Protein AF-A0A1R4KHF8-F1 (afdb_monomer_lite)

Secondary structure (DSSP, 8-state):
----------------------------------SB---TT--HHHHHHHHHTTT--STT--EEEEEE------GGG--TTSPPPEEEEEETTEE-PBPPPS--STTTHHHHHHHHHTS-EEEESEEE-EEEEESSSS----EEPPPEEEPTT-EEEEEEEEETTEEEEEEEEEEE-TTS-TTSGGGEEEEEEEEEEEE-

Radius of gyration: 24.24 Å; chains: 1; bounding box: 70×44×82 Å

Foldseek 3Di:
DDDDDDDDDDDDDDDDDDPPPPPPPPPDPPPPPDLADDPPPHDPVVLLVCLQCVQPDDPPFFWEWEAELDDPPPLVPDDPPRPFQKAWQDKQPHGRHHHDDPPPDRSCQRVSRLSRRLRGRTDGAAWIWTFIDGPDPVRDTDDIDDIDGGHGPWYKYWDWDDDVPWIKIWMFTWAADPVDDSSDPVRTGTDDIPDIGTDD

Sequence (200 aa):
MQRKYLFSIAVSTALLSACTTMNSTATSNSAATSTKLDVSGLSDAQKIDAYSNQLIKDQNTKYATFTNLQVVRDYRMASAQAPNPYGIYAVDGVPVKKFSNSFFGNSGWYLHAAKMATAAVKIPAGEHVVELGQINIWNDSSITLPKINYQADTNYIAVFEGSKGNRSIAIYTYDQDDRFSRMDRDSIVLKDKIISQKID

Structure (mmCIF, N/CA/C/O backbone):
data_AF-A0A1R4KHF8-F1
#
_entry.id   AF-A0A1R4KHF8-F1
#
loop_
_atom_site.group_PDB
_atom_site.id
_atom_site.type_symbol
_atom_site.label_atom_id
_atom_site.label_alt_id
_atom_site.label_comp_id
_atom_site.label_asym_id
_atom_site.label_entity_id
_atom_site.label_seq_id
_atom_site.pdbx_PDB_ins_code
_atom_site.Cartn_x
_atom_site.Cartn_y
_atom_site.Cartn_z
_atom_site.occupancy
_atom_site.B_iso_or_equiv
_atom_site.auth_seq_id
_atom_site.auth_comp_id
_atom_site.auth_asym_id
_atom_site.auth_atom_id
_atom_site.pdbx_PDB_model_num
ATOM 1 N N . MET A 1 1 ? -50.864 -18.940 65.268 1.00 38.75 1 MET A N 1
ATOM 2 C CA . MET A 1 1 ? -49.615 -18.602 65.998 1.00 38.75 1 MET A CA 1
ATOM 3 C C . MET A 1 1 ? -48.485 -19.292 65.238 1.00 38.75 1 MET A C 1
ATOM 5 O O . MET A 1 1 ? -48.649 -20.471 65.003 1.00 38.75 1 MET A O 1
ATOM 9 N N . GLN A 1 2 ? -47.419 -18.688 64.710 1.00 39.97 2 GLN A N 1
ATOM 10 C CA . GLN A 1 2 ? -46.664 -17.477 65.044 1.00 39.97 2 GLN A CA 1
ATOM 11 C C . GLN A 1 2 ? -46.450 -16.565 63.812 1.00 39.97 2 GLN A C 1
ATOM 13 O 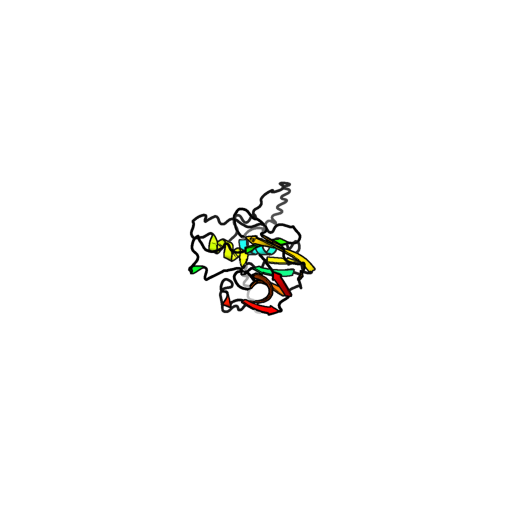O . GLN A 1 2 ? -46.405 -17.026 62.678 1.00 39.97 2 GLN A O 1
ATOM 18 N N . ARG A 1 3 ? -46.323 -15.258 64.076 1.00 40.19 3 ARG A N 1
ATOM 19 C CA . ARG A 1 3 ? -45.782 -14.211 63.184 1.00 40.19 3 ARG A CA 1
ATOM 20 C C . ARG A 1 3 ? -44.241 -14.202 63.238 1.00 40.19 3 ARG A C 1
ATOM 22 O O . ARG A 1 3 ? -43.698 -14.846 64.132 1.00 40.19 3 ARG A O 1
ATOM 29 N N . LYS A 1 4 ? -43.629 -13.343 62.395 1.00 40.84 4 LYS A N 1
ATOM 30 C CA . LYS A 1 4 ? -42.380 -12.529 62.544 1.00 40.84 4 LYS A CA 1
ATOM 31 C C . LYS A 1 4 ? -41.441 -12.742 61.336 1.00 40.84 4 LYS A C 1
ATOM 33 O O . LYS A 1 4 ? -41.240 -13.886 60.974 1.00 40.84 4 LYS A O 1
ATOM 38 N N . TYR A 1 5 ? -40.781 -11.783 60.681 1.00 42.44 5 TYR A N 1
ATOM 39 C CA . TYR A 1 5 ? -40.824 -10.319 60.515 1.00 42.44 5 TYR A CA 1
ATOM 40 C C . TYR A 1 5 ? -40.002 -10.009 59.236 1.00 42.44 5 TYR A C 1
ATOM 42 O O . TYR A 1 5 ? -39.133 -10.791 58.860 1.00 42.44 5 TYR A O 1
ATOM 50 N N . LEU A 1 6 ? -40.282 -8.871 58.593 1.00 39.94 6 LEU A N 1
ATOM 51 C CA . LEU A 1 6 ? -39.539 -8.273 57.474 1.00 39.94 6 LEU A CA 1
ATOM 52 C C . LEU A 1 6 ? -38.070 -7.965 57.808 1.00 39.94 6 LEU A C 1
ATOM 54 O O . LEU A 1 6 ? -37.789 -7.543 58.925 1.00 39.94 6 LEU A O 1
ATOM 58 N N . PHE A 1 7 ? -37.205 -7.977 56.788 1.00 41.50 7 PHE A N 1
ATOM 59 C CA . PHE A 1 7 ? -36.173 -6.947 56.634 1.00 41.50 7 PHE A CA 1
ATOM 60 C C . PHE A 1 7 ? -36.032 -6.539 55.166 1.00 41.50 7 PHE A C 1
ATOM 62 O O . PHE A 1 7 ? -35.646 -7.322 54.302 1.00 41.50 7 PHE A O 1
ATOM 69 N N . SER A 1 8 ? -36.380 -5.283 54.919 1.00 35.16 8 SER A N 1
ATOM 70 C CA . SER A 1 8 ? -36.093 -4.520 53.714 1.00 35.16 8 SER A CA 1
ATOM 71 C C . SER A 1 8 ? -34.623 -4.098 53.725 1.00 35.16 8 SER A C 1
ATOM 73 O O . SER A 1 8 ? -34.148 -3.607 54.748 1.00 35.16 8 SER A O 1
ATOM 75 N N . ILE A 1 9 ? -33.931 -4.186 52.589 1.00 45.47 9 ILE A N 1
ATOM 76 C CA . ILE A 1 9 ? -32.764 -3.340 52.316 1.00 45.47 9 ILE A CA 1
ATOM 77 C C . ILE A 1 9 ? -33.011 -2.657 50.975 1.00 45.47 9 ILE A C 1
ATOM 79 O O . ILE A 1 9 ? -32.875 -3.251 49.909 1.00 45.47 9 ILE A O 1
ATOM 83 N N . ALA A 1 10 ? -33.419 -1.395 51.068 1.00 36.56 10 ALA A N 1
ATOM 84 C CA . ALA A 1 10 ? -33.225 -0.413 50.022 1.00 36.56 10 ALA A CA 1
ATOM 85 C C . ALA A 1 10 ? -31.831 0.192 50.228 1.00 36.56 10 ALA A C 1
ATOM 87 O O . ALA A 1 10 ? -31.537 0.688 51.315 1.00 36.56 10 ALA A O 1
ATOM 88 N N . VAL A 1 11 ? -30.994 0.177 49.192 1.00 38.47 11 VAL A N 1
ATOM 89 C CA . VAL A 1 11 ? -29.870 1.110 49.077 1.00 38.47 11 VAL A CA 1
ATOM 90 C C . VAL A 1 11 ? -30.081 1.885 47.789 1.00 38.47 11 VAL A C 1
ATOM 92 O O . VAL A 1 11 ? -29.960 1.361 46.685 1.00 38.47 11 VAL A O 1
ATOM 95 N N . SER A 1 12 ? -30.481 3.135 47.981 1.00 35.66 12 SER A N 1
ATOM 96 C CA . SER A 1 12 ? -30.568 4.174 46.968 1.00 35.66 12 SER A CA 1
ATOM 97 C C . SER A 1 12 ? -29.211 4.860 46.780 1.00 35.66 12 SER A C 1
ATOM 99 O O . SER A 1 12 ? -28.412 4.923 47.711 1.00 35.66 12 SER A O 1
ATOM 101 N N . THR A 1 13 ? -29.078 5.512 45.619 1.00 38.34 13 THR A N 1
ATOM 102 C CA . THR A 1 13 ? -28.124 6.582 45.239 1.00 38.34 13 THR A CA 1
ATOM 103 C C . THR A 1 13 ? -26.674 6.149 44.947 1.00 38.34 13 THR A C 1
ATOM 105 O O . THR A 1 13 ? -26.117 5.336 45.663 1.00 38.34 13 THR A O 1
ATOM 108 N N . ALA A 1 14 ? -25.998 6.631 43.899 1.00 40.69 14 ALA A N 1
ATOM 109 C CA . ALA A 1 14 ? -26.132 7.930 43.247 1.00 40.69 14 ALA A CA 1
ATOM 110 C C . ALA A 1 14 ? -25.809 7.922 41.735 1.00 40.69 14 ALA A C 1
ATOM 112 O O . ALA A 1 14 ? -24.961 7.175 41.259 1.00 40.69 14 ALA A O 1
ATOM 113 N N . LEU A 1 15 ? -26.528 8.806 41.036 1.00 37.59 15 LEU A N 1
ATOM 114 C CA . LEU A 1 15 ? -26.148 9.673 39.911 1.00 37.59 15 LEU A CA 1
ATOM 115 C C . LEU A 1 15 ? -24.752 9.480 39.302 1.00 37.59 15 LEU A C 1
ATOM 117 O O . LEU A 1 15 ? -23.769 9.650 40.009 1.00 37.59 15 LEU A O 1
ATOM 121 N N . LEU A 1 16 ? -24.682 9.377 37.970 1.00 38.03 16 LEU A N 1
ATOM 122 C CA . LEU A 1 16 ? -23.855 10.279 37.155 1.00 38.03 16 LEU A CA 1
ATOM 123 C C . LEU A 1 16 ? -24.241 10.202 35.667 1.00 38.03 16 LEU A C 1
ATOM 125 O O . LEU A 1 16 ? -23.999 9.221 34.978 1.00 38.03 16 LEU A O 1
ATOM 129 N N . SER A 1 17 ? -24.837 11.313 35.241 1.00 42.44 17 SER A N 1
ATOM 130 C CA . SER A 1 17 ? -24.669 12.001 33.963 1.00 42.44 17 SER A CA 1
ATOM 131 C C . SER A 1 17 ? -25.054 11.316 32.652 1.00 42.44 17 SER A C 1
ATOM 133 O O . SER A 1 17 ? -24.426 10.389 32.152 1.00 42.44 17 SER A O 1
ATOM 135 N N . ALA A 1 18 ? -26.063 11.941 32.046 1.00 35.91 18 ALA A N 1
ATOM 136 C CA . ALA A 1 18 ? -26.408 11.918 30.640 1.00 35.91 18 ALA A CA 1
ATOM 137 C C . ALA A 1 18 ? -25.184 11.800 29.715 1.00 35.91 18 ALA A C 1
ATOM 139 O O . ALA A 1 18 ? -24.306 12.662 29.716 1.00 35.91 18 ALA A O 1
ATOM 140 N N . CYS A 1 19 ? -25.182 10.781 28.855 1.00 34.47 19 CYS A N 1
ATOM 141 C CA . CYS A 1 19 ? -24.454 10.861 27.597 1.00 34.47 19 CYS A CA 1
ATOM 142 C C . CYS A 1 19 ? -25.239 11.815 26.699 1.00 34.47 19 CYS A C 1
ATOM 144 O O . CYS A 1 19 ? -26.242 11.448 26.088 1.00 34.47 19 CYS A O 1
ATOM 146 N N . THR A 1 20 ? -24.814 13.073 26.685 1.00 42.06 20 THR A N 1
ATOM 147 C CA . THR A 1 20 ? -25.179 14.022 25.647 1.00 42.06 20 THR A CA 1
ATOM 148 C C . THR A 1 20 ? -24.807 13.416 24.297 1.00 42.06 20 THR A C 1
ATOM 150 O O . THR A 1 20 ? -23.637 13.225 23.977 1.00 42.06 20 THR A O 1
ATOM 153 N N . THR A 1 21 ? -25.817 13.114 23.486 1.00 37.78 21 THR A N 1
ATOM 154 C CA . THR A 1 21 ? -25.669 12.995 22.037 1.00 37.78 21 THR A CA 1
ATOM 155 C C . THR A 1 21 ? -25.068 14.301 21.530 1.00 37.78 21 THR A C 1
ATOM 157 O O . THR A 1 21 ? -25.755 15.321 21.450 1.00 37.78 21 THR A O 1
ATOM 160 N N . MET A 1 22 ? -23.770 14.286 21.228 1.00 36.22 22 MET A N 1
ATOM 161 C CA . MET A 1 22 ? -23.136 15.325 20.429 1.00 36.22 22 MET A CA 1
ATOM 162 C C . MET A 1 22 ? -23.719 15.246 19.015 1.00 36.22 22 MET A C 1
ATOM 164 O O . MET A 1 22 ? -23.190 14.565 18.144 1.00 36.22 22 MET A O 1
ATOM 168 N N . ASN A 1 23 ? -24.814 15.970 18.786 1.00 38.81 23 ASN A N 1
ATOM 169 C CA . ASN A 1 23 ? -25.106 16.500 17.463 1.00 38.81 23 ASN A CA 1
ATOM 170 C C . ASN A 1 23 ? -24.073 17.596 17.187 1.00 38.81 23 ASN A C 1
ATOM 172 O O . ASN A 1 23 ? -24.316 18.775 17.443 1.00 38.81 23 ASN A O 1
ATOM 176 N N . SER A 1 24 ? -22.902 17.220 16.678 1.00 35.84 24 SER A N 1
ATOM 177 C CA . SER A 1 24 ? -22.063 18.168 15.957 1.00 35.84 24 SER A CA 1
ATOM 178 C C . SER A 1 24 ? -22.635 18.325 14.555 1.00 35.84 24 SER A C 1
ATOM 180 O O . SER A 1 24 ? -22.176 17.712 13.593 1.00 35.84 24 SER A O 1
ATOM 182 N N . THR A 1 25 ? -23.642 19.190 14.435 1.00 36.97 25 THR A N 1
ATOM 183 C CA . THR A 1 25 ? -23.979 19.826 13.161 1.00 36.97 25 THR A CA 1
ATOM 184 C C . THR A 1 25 ? -22.834 20.776 12.813 1.00 36.97 25 THR A C 1
ATOM 186 O O . THR A 1 25 ? -22.907 21.982 13.031 1.00 36.97 25 THR A O 1
ATOM 189 N N . ALA A 1 26 ? -21.727 20.226 12.323 1.00 34.88 26 ALA A N 1
ATOM 190 C CA . ALA A 1 26 ? -20.676 21.007 11.699 1.00 34.88 26 ALA A CA 1
ATOM 191 C C . ALA A 1 26 ? -21.059 21.212 10.231 1.00 34.88 26 ALA A C 1
ATOM 193 O O . ALA A 1 26 ? -20.543 20.557 9.331 1.00 34.88 26 ALA A O 1
ATOM 194 N N . THR A 1 27 ? -21.977 22.147 9.988 1.00 43.81 27 THR A N 1
ATOM 195 C CA . THR A 1 27 ? -22.024 22.824 8.693 1.00 43.81 27 THR A CA 1
ATOM 196 C C . THR A 1 27 ? -20.832 23.773 8.651 1.00 43.81 27 THR A C 1
ATOM 198 O O . THR A 1 27 ? -20.951 24.961 8.933 1.00 43.81 27 THR A O 1
ATOM 201 N N . SER A 1 28 ? -19.655 23.242 8.332 1.00 35.09 28 SER A N 1
ATOM 202 C CA . SER A 1 28 ? -18.537 24.040 7.848 1.00 35.09 28 SER A CA 1
ATOM 203 C C . SER A 1 28 ? -18.333 23.707 6.377 1.00 35.09 28 SER A C 1
ATOM 205 O O . SER A 1 28 ? -17.582 22.816 5.993 1.00 35.09 28 SER A O 1
ATOM 207 N N . ASN A 1 29 ? -18.997 24.487 5.523 1.00 39.78 29 ASN A N 1
ATOM 208 C CA . ASN A 1 29 ? -18.501 24.740 4.176 1.00 39.78 29 ASN A CA 1
ATOM 209 C C . ASN A 1 29 ? -17.188 25.520 4.308 1.00 39.78 29 ASN A C 1
ATOM 211 O O . ASN A 1 29 ? -17.140 26.734 4.147 1.00 39.78 29 ASN A O 1
ATOM 215 N N . SER A 1 30 ? -16.122 24.812 4.654 1.00 37.56 30 SER A N 1
ATOM 216 C CA . SER A 1 30 ? -14.763 25.249 4.413 1.00 37.56 30 SER A CA 1
ATOM 217 C C . SER A 1 30 ? -14.180 24.179 3.515 1.00 37.56 30 SER A C 1
ATOM 219 O O . SER A 1 30 ? -13.872 23.076 3.965 1.00 37.56 30 SER A O 1
ATOM 221 N N . ALA A 1 31 ? -14.138 24.462 2.214 1.00 41.97 31 ALA A N 1
ATOM 222 C CA . ALA A 1 31 ? -13.413 23.644 1.260 1.00 41.97 31 ALA A CA 1
ATOM 223 C C . ALA A 1 31 ? -11.938 23.679 1.676 1.00 41.97 31 ALA A C 1
ATOM 225 O O . ALA A 1 31 ? -11.184 24.563 1.277 1.00 41.97 31 ALA A O 1
ATOM 226 N N . ALA A 1 32 ? -11.553 22.764 2.564 1.00 41.69 32 ALA A N 1
ATOM 227 C CA . ALA A 1 32 ? -10.199 22.663 3.056 1.00 41.69 32 ALA A CA 1
ATOM 228 C C . ALA A 1 32 ? -9.320 22.182 1.899 1.00 41.69 32 ALA A C 1
ATOM 230 O O . ALA A 1 32 ? -9.140 20.984 1.672 1.00 41.69 32 ALA A O 1
ATOM 231 N N . THR A 1 33 ? -8.712 23.147 1.216 1.00 52.75 33 THR A N 1
ATOM 232 C CA . THR A 1 33 ? -7.545 23.043 0.326 1.00 52.75 33 THR A CA 1
ATOM 233 C C . THR A 1 33 ? -6.291 22.532 1.051 1.00 52.75 33 THR A C 1
ATOM 235 O O . THR A 1 33 ? -5.169 22.717 0.590 1.00 52.75 33 THR A O 1
ATOM 238 N N . SER A 1 34 ? -6.451 21.859 2.195 1.00 63.81 34 SER A N 1
ATOM 239 C CA . SER A 1 34 ? -5.360 21.171 2.863 1.00 63.81 34 SER A CA 1
ATOM 240 C C . SER A 1 34 ? -4.969 19.944 2.045 1.00 63.81 34 SER A C 1
ATOM 242 O O . SER A 1 34 ? -5.750 18.995 1.886 1.00 63.81 34 SER A O 1
ATOM 244 N N . THR A 1 35 ? -3.723 19.958 1.577 1.00 71.81 35 THR A N 1
ATOM 245 C CA . THR A 1 35 ? -3.015 18.811 0.990 1.00 71.81 35 THR A CA 1
ATOM 246 C C . THR A 1 35 ? -2.676 17.741 2.033 1.00 71.81 35 THR A C 1
ATOM 248 O O . THR A 1 35 ? -2.244 16.644 1.679 1.00 71.81 35 THR A O 1
ATOM 251 N N . LYS A 1 36 ? -2.890 18.038 3.323 1.00 82.00 36 LYS A N 1
ATOM 252 C CA . LYS A 1 36 ? -2.625 17.148 4.455 1.00 82.00 36 LYS A CA 1
ATOM 253 C C . LYS A 1 36 ? -3.912 16.597 5.058 1.00 82.00 36 LYS A C 1
ATOM 255 O O . LYS A 1 36 ? -4.943 17.275 5.074 1.00 82.00 36 LYS A O 1
ATOM 260 N N . LEU A 1 37 ? -3.818 15.381 5.584 1.00 86.62 37 LEU A N 1
ATOM 261 C CA . LEU A 1 37 ? -4.869 14.741 6.365 1.00 86.62 37 LEU A CA 1
ATOM 262 C C . LEU A 1 37 ? -4.947 15.399 7.750 1.00 86.62 37 LEU A C 1
ATOM 264 O O . LEU A 1 37 ? -3.924 15.514 8.433 1.00 86.62 37 LEU A O 1
ATOM 268 N N . ASP A 1 38 ? -6.143 15.831 8.150 1.00 87.38 38 ASP A N 1
ATOM 269 C CA . ASP A 1 38 ? -6.379 16.357 9.494 1.00 87.38 38 ASP A CA 1
ATOM 270 C C . ASP A 1 38 ? -6.535 15.199 10.480 1.00 87.38 38 ASP A C 1
ATOM 272 O O . ASP A 1 38 ? -7.471 14.408 10.405 1.00 87.38 38 ASP A O 1
ATOM 276 N N . VAL A 1 39 ? -5.561 15.088 11.375 1.00 85.94 39 VAL A N 1
ATOM 277 C CA . VAL A 1 39 ? -5.484 14.058 12.416 1.00 85.94 39 VAL A CA 1
ATOM 278 C C . VAL A 1 39 ? -5.054 14.661 13.753 1.00 85.94 39 VAL A C 1
ATOM 280 O O . VAL A 1 39 ? -4.395 14.016 14.576 1.00 85.94 39 VAL A O 1
ATOM 283 N N . SER A 1 40 ? -5.351 15.947 13.945 1.00 85.69 40 SER A N 1
ATOM 284 C CA . SER A 1 40 ? -5.033 16.651 15.183 1.00 85.69 40 SER A CA 1
ATOM 285 C C . SER A 1 40 ? -5.718 15.975 16.383 1.00 85.69 40 SER A C 1
ATOM 287 O O . SER A 1 40 ? -6.858 15.531 16.308 1.00 85.69 40 SER A O 1
ATOM 289 N N . GLY A 1 41 ? -4.985 15.814 17.489 1.00 84.81 41 GLY A N 1
ATOM 290 C CA . GLY A 1 41 ? -5.496 15.156 18.700 1.00 84.81 41 GLY A CA 1
ATOM 291 C C . GLY A 1 41 ? -5.597 13.623 18.650 1.00 84.81 41 GLY A C 1
ATOM 292 O O . GLY A 1 41 ? -5.911 13.021 19.674 1.00 84.81 41 GLY A O 1
ATOM 293 N N . LEU A 1 42 ? -5.296 12.975 17.517 1.00 89.00 42 LEU A N 1
ATOM 294 C CA . LEU A 1 42 ? -5.285 11.512 17.414 1.00 89.00 42 LEU A CA 1
ATOM 295 C C . LEU A 1 42 ? -3.972 10.902 17.933 1.00 89.00 42 LEU A C 1
ATOM 297 O O . LEU A 1 42 ? -2.888 11.473 17.773 1.00 89.00 42 LEU A O 1
ATOM 301 N N . SER A 1 43 ? -4.059 9.701 18.510 1.00 88.69 43 SER A N 1
ATOM 302 C CA . SER A 1 43 ? -2.889 8.852 18.780 1.00 88.69 43 SER A CA 1
ATOM 303 C C . SER A 1 43 ? -2.260 8.340 17.480 1.00 88.69 43 SER A C 1
ATOM 305 O O . SER A 1 43 ? -2.893 8.344 16.427 1.00 88.69 43 SER A O 1
ATOM 307 N N . ASP A 1 44 ? -1.019 7.855 17.527 1.00 82.88 44 ASP A N 1
ATOM 308 C CA . ASP A 1 44 ? -0.328 7.387 16.318 1.00 82.88 44 ASP A CA 1
ATOM 309 C C . ASP A 1 44 ? -1.035 6.220 15.615 1.00 82.88 44 ASP A C 1
ATOM 311 O O . ASP A 1 44 ? -1.077 6.194 14.386 1.00 82.88 44 ASP A O 1
ATOM 315 N N . ALA A 1 45 ? -1.639 5.297 16.370 1.00 86.19 45 ALA A N 1
ATOM 316 C CA . ALA A 1 45 ? -2.448 4.221 15.798 1.00 86.19 45 ALA A CA 1
ATOM 317 C C . ALA A 1 45 ? -3.681 4.784 15.072 1.00 86.19 45 ALA A C 1
ATOM 319 O O . ALA A 1 45 ? -3.907 4.480 13.905 1.00 86.19 45 ALA A O 1
ATOM 320 N N . GLN A 1 46 ? -4.401 5.711 15.712 1.00 91.62 46 GLN A N 1
ATOM 321 C CA . GLN A 1 46 ? -5.572 6.363 15.117 1.00 91.62 46 GLN A CA 1
ATOM 322 C C . GLN A 1 46 ? -5.224 7.194 13.873 1.00 91.62 46 GLN A C 1
ATOM 324 O O . GLN A 1 46 ? -6.028 7.268 12.949 1.00 91.62 46 GLN A O 1
ATOM 329 N N . LYS A 1 47 ? -4.031 7.801 13.808 1.00 90.56 47 LYS A N 1
ATOM 330 C CA . LYS A 1 47 ? -3.555 8.494 12.596 1.00 90.56 47 LYS A CA 1
ATOM 331 C C . LYS A 1 47 ? -3.358 7.524 11.434 1.00 90.56 47 LYS A C 1
ATOM 333 O O . LYS A 1 47 ? -3.742 7.84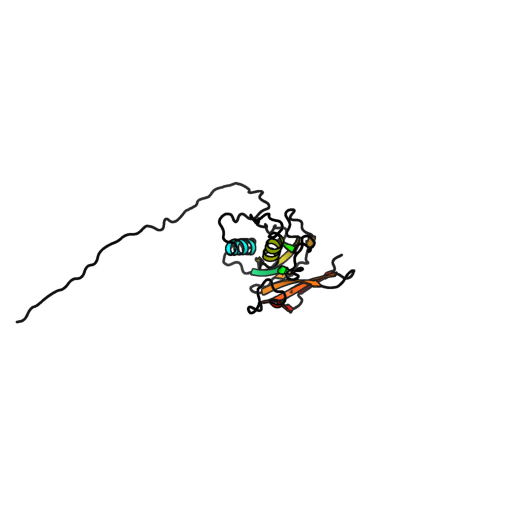2 10.311 1.00 90.56 47 LYS A O 1
ATOM 338 N N . ILE A 1 48 ? -2.757 6.361 11.695 1.00 89.25 48 ILE A N 1
ATOM 339 C CA . ILE A 1 48 ? -2.549 5.317 10.681 1.00 89.25 48 ILE A CA 1
ATOM 340 C C . ILE A 1 48 ? -3.884 4.725 10.234 1.00 89.25 48 ILE A C 1
ATOM 342 O O . ILE A 1 48 ? -4.078 4.528 9.034 1.00 89.25 48 ILE A O 1
ATOM 346 N N . ASP A 1 49 ? -4.825 4.519 11.153 1.00 92.19 49 ASP A N 1
ATOM 347 C CA . ASP A 1 49 ? -6.178 4.086 10.809 1.00 92.19 49 ASP A CA 1
ATOM 348 C C . ASP A 1 49 ? -6.885 5.137 9.950 1.00 92.19 49 ASP A C 1
ATOM 350 O O . ASP A 1 49 ? -7.406 4.810 8.883 1.00 92.19 49 ASP A O 1
ATOM 354 N N . ALA A 1 50 ? -6.854 6.412 10.343 1.00 92.31 50 ALA A N 1
ATOM 355 C CA . ALA A 1 50 ? -7.427 7.497 9.550 1.00 92.31 50 ALA A CA 1
ATOM 356 C C . ALA A 1 50 ? -6.803 7.555 8.147 1.00 92.31 50 ALA A C 1
ATOM 358 O O . ALA A 1 50 ? -7.527 7.650 7.159 1.00 92.31 50 ALA A O 1
ATOM 359 N N . TYR A 1 51 ? -5.475 7.420 8.048 1.00 92.12 51 TYR A N 1
ATOM 360 C CA . TYR A 1 51 ? -4.757 7.362 6.775 1.00 92.12 51 TYR A CA 1
ATOM 361 C C . TYR A 1 51 ? -5.190 6.174 5.910 1.00 92.12 51 TYR A C 1
ATOM 363 O O . TYR A 1 51 ? -5.419 6.343 4.712 1.00 92.12 51 TYR A O 1
ATOM 371 N N . SER A 1 52 ? -5.337 4.997 6.518 1.00 94.19 52 SER A N 1
ATOM 372 C CA . SER A 1 52 ? -5.665 3.750 5.825 1.00 94.19 52 SER A CA 1
ATOM 373 C C . SER A 1 52 ? -7.110 3.706 5.326 1.00 94.19 52 SER A C 1
ATOM 375 O O . SER A 1 52 ? -7.393 3.014 4.355 1.00 94.19 52 SER A O 1
ATOM 377 N N . ASN A 1 53 ? -8.033 4.439 5.955 1.00 95.44 53 ASN A N 1
ATOM 378 C CA . ASN A 1 53 ? -9.463 4.407 5.627 1.00 95.44 53 ASN A CA 1
ATOM 379 C C . ASN A 1 53 ? -9.928 5.551 4.698 1.00 95.44 53 ASN A C 1
ATOM 381 O O . ASN A 1 53 ? -11.115 5.626 4.403 1.00 95.44 53 ASN A O 1
ATOM 385 N N . GLN A 1 54 ? -9.041 6.430 4.211 1.00 93.19 54 GLN A N 1
ATOM 386 C CA . GLN A 1 54 ? -9.421 7.658 3.477 1.00 93.19 54 GLN A CA 1
ATOM 387 C C . GLN A 1 54 ? -10.316 7.449 2.247 1.00 93.19 54 GLN A C 1
ATOM 389 O O . GLN A 1 54 ? -11.061 8.350 1.868 1.00 93.19 54 GLN A O 1
ATOM 394 N N . LEU A 1 55 ? -10.219 6.287 1.602 1.00 93.94 55 LEU A N 1
ATOM 395 C CA . LEU A 1 55 ? -10.956 5.972 0.377 1.00 93.94 55 LEU A CA 1
ATOM 396 C C . LEU A 1 55 ? -12.282 5.246 0.651 1.00 93.94 55 LEU A C 1
ATOM 398 O O . LEU A 1 55 ? -13.058 5.004 -0.273 1.00 93.94 55 LEU A O 1
ATOM 402 N N . ILE A 1 56 ? -12.551 4.903 1.912 1.00 94.75 56 ILE A N 1
ATOM 403 C CA . ILE A 1 56 ? -13.749 4.184 2.336 1.00 94.75 56 ILE A CA 1
ATOM 404 C C . ILE A 1 56 ? -14.780 5.193 2.830 1.00 94.75 56 ILE A C 1
ATOM 406 O O . ILE A 1 56 ? -14.566 5.883 3.823 1.00 94.75 56 ILE A O 1
ATOM 410 N N . LYS A 1 57 ? -15.902 5.284 2.114 1.00 87.25 57 LYS A N 1
ATOM 411 C CA . LYS A 1 57 ? -16.974 6.246 2.408 1.00 87.25 57 LYS A CA 1
ATOM 412 C C . LYS A 1 57 ? -18.028 5.680 3.357 1.00 87.25 57 LYS A C 1
ATOM 414 O O . LYS A 1 57 ? -18.533 6.419 4.194 1.00 87.25 57 LYS A O 1
ATOM 419 N N . ASP A 1 58 ? -18.294 4.376 3.267 1.00 90.00 58 ASP A N 1
ATOM 420 C CA . ASP A 1 58 ? -19.322 3.691 4.047 1.00 90.00 58 ASP A CA 1
ATOM 421 C C . ASP A 1 58 ? -18.743 2.469 4.767 1.00 90.00 58 ASP A C 1
ATOM 423 O O . ASP A 1 58 ? -17.861 1.779 4.257 1.00 90.00 58 ASP A O 1
ATOM 427 N N . GLN A 1 59 ? -19.290 2.136 5.939 1.00 84.38 59 GLN A N 1
ATOM 428 C CA . GLN A 1 59 ? -18.840 0.976 6.727 1.00 84.38 59 GLN A CA 1
ATOM 429 C C . GLN A 1 59 ? -19.051 -0.370 6.015 1.00 84.38 59 GLN A C 1
ATOM 431 O O . GLN A 1 59 ? -18.368 -1.340 6.323 1.00 84.38 59 GLN A O 1
ATOM 436 N N . ASN A 1 60 ? -19.978 -0.421 5.056 1.00 90.44 60 ASN A N 1
ATOM 437 C CA . ASN A 1 60 ? -20.315 -1.631 4.305 1.00 90.44 60 ASN A CA 1
ATOM 438 C C . ASN A 1 60 ? -19.548 -1.752 2.978 1.00 90.44 60 ASN A C 1
ATOM 440 O O . ASN A 1 60 ? -19.760 -2.715 2.238 1.00 90.44 60 ASN A O 1
ATOM 444 N N . THR A 1 61 ? -18.692 -0.783 2.633 1.00 93.75 61 THR A N 1
ATOM 445 C CA . THR A 1 61 ? -17.880 -0.862 1.417 1.00 93.75 61 THR A CA 1
ATOM 446 C C . THR A 1 61 ? -16.898 -2.021 1.552 1.00 93.75 61 THR A C 1
ATOM 448 O O . THR A 1 61 ? -16.005 -1.989 2.394 1.00 93.75 61 THR A O 1
ATOM 451 N N . LYS A 1 62 ? -17.044 -3.042 0.704 1.00 96.88 62 LYS A N 1
ATOM 452 C CA . LYS A 1 62 ? -16.040 -4.103 0.582 1.00 96.88 62 LYS A CA 1
ATOM 453 C C . LYS A 1 62 ? -14.748 -3.518 0.025 1.00 96.88 62 LYS A C 1
ATOM 455 O O . LYS A 1 62 ? -14.793 -2.709 -0.903 1.00 96.88 62 LYS A O 1
ATOM 460 N N . TYR A 1 63 ? -13.614 -3.938 0.566 1.00 97.75 63 TYR A N 1
ATOM 461 C CA . TYR A 1 63 ? -12.316 -3.382 0.206 1.00 97.75 63 TYR A CA 1
ATOM 462 C C . TYR A 1 63 ? -11.240 -4.462 0.125 1.00 97.75 63 TYR A C 1
ATOM 464 O O . TYR A 1 63 ? -11.318 -5.491 0.792 1.00 97.75 63 TYR A O 1
ATOM 472 N N . ALA A 1 64 ? -10.224 -4.187 -0.680 1.00 97.69 64 ALA A N 1
ATOM 473 C CA . ALA A 1 64 ? -8.905 -4.787 -0.581 1.00 97.69 64 ALA A CA 1
ATOM 474 C C . ALA A 1 64 ? -8.007 -3.912 0.301 1.00 97.69 64 ALA A C 1
ATOM 476 O O . ALA A 1 64 ? -8.311 -2.738 0.540 1.00 97.69 64 ALA A O 1
ATOM 477 N N . THR A 1 65 ? -6.866 -4.439 0.737 1.00 96.69 65 THR A N 1
ATOM 478 C CA . THR A 1 65 ? -5.793 -3.596 1.280 1.00 96.69 65 THR A CA 1
ATOM 479 C C . THR A 1 65 ? -4.634 -3.515 0.303 1.00 96.69 65 THR A C 1
ATOM 481 O O . THR A 1 65 ? -4.336 -4.472 -0.408 1.00 96.69 65 THR A O 1
ATOM 484 N N . PHE A 1 66 ? -3.979 -2.362 0.256 1.00 95.00 66 PHE A N 1
ATOM 485 C CA . PHE A 1 66 ? -2.782 -2.149 -0.535 1.00 95.00 66 PHE A CA 1
ATOM 486 C C . PHE A 1 66 ? -1.696 -1.522 0.324 1.00 95.00 66 PHE A C 1
ATOM 488 O O . PHE A 1 66 ? -1.910 -0.532 1.026 1.00 95.00 66 PHE A O 1
ATOM 495 N N . THR A 1 67 ? -0.508 -2.099 0.238 1.00 90.38 67 THR A N 1
ATOM 496 C CA . THR A 1 67 ? 0.679 -1.643 0.952 1.00 90.38 67 THR A CA 1
ATOM 497 C C . THR A 1 67 ? 1.844 -1.505 -0.016 1.00 90.38 67 THR A C 1
ATOM 499 O O . THR A 1 67 ? 1.904 -2.168 -1.051 1.00 90.38 67 THR A O 1
ATOM 502 N N . ASN A 1 68 ? 2.796 -0.636 0.305 1.00 84.25 68 ASN A N 1
ATOM 503 C CA . ASN A 1 68 ? 4.012 -0.505 -0.474 1.00 84.25 68 ASN A CA 1
ATOM 504 C C . ASN A 1 68 ? 5.232 -0.702 0.425 1.00 84.25 68 ASN A C 1
ATOM 506 O O . ASN A 1 68 ? 5.591 0.167 1.217 1.00 84.25 68 ASN A O 1
ATOM 510 N N . LEU A 1 69 ? 5.902 -1.845 0.282 1.00 68.88 69 LEU A N 1
ATOM 511 C CA . LEU A 1 69 ? 7.155 -2.110 0.985 1.00 68.88 69 LEU A CA 1
ATOM 512 C C . LEU A 1 69 ? 8.339 -1.810 0.062 1.00 68.88 69 LEU A C 1
ATOM 514 O O . LEU A 1 69 ? 9.197 -2.651 -0.208 1.00 68.88 69 LEU A O 1
ATOM 518 N N . GLN A 1 70 ? 8.396 -0.581 -0.442 1.00 60.16 70 GLN A N 1
ATOM 519 C CA . GLN A 1 70 ? 9.579 -0.105 -1.136 1.00 60.16 70 GLN A CA 1
ATOM 520 C C . GLN A 1 70 ? 10.631 0.320 -0.113 1.00 60.16 70 GLN A C 1
ATOM 522 O O . GLN A 1 70 ? 10.554 1.381 0.497 1.00 60.16 70 GLN A O 1
ATOM 527 N N . VAL A 1 71 ? 11.656 -0.522 0.025 1.00 48.47 71 VAL A N 1
ATOM 528 C CA . VAL A 1 71 ? 12.943 -0.162 0.633 1.00 48.47 71 VAL A CA 1
ATOM 529 C C . VAL A 1 71 ? 12.857 0.272 2.100 1.00 48.47 71 VAL A C 1
ATOM 531 O O . VAL A 1 71 ? 13.560 1.192 2.507 1.00 48.47 71 VAL A O 1
ATOM 534 N N . VAL A 1 72 ? 12.112 -0.450 2.942 1.00 48.62 72 VAL A N 1
ATOM 535 C CA . VAL A 1 72 ? 12.467 -0.489 4.372 1.00 48.62 72 VAL A CA 1
ATOM 536 C C . VAL A 1 72 ? 13.664 -1.435 4.503 1.00 48.62 72 VAL A C 1
ATOM 538 O O . VAL A 1 72 ? 13.551 -2.578 4.939 1.00 48.62 72 VAL A O 1
ATOM 541 N N . ARG A 1 73 ? 14.845 -0.993 4.042 1.00 43.00 73 ARG A N 1
ATOM 542 C CA . ARG A 1 73 ? 16.083 -1.531 4.623 1.00 43.00 73 ARG A CA 1
ATOM 543 C C . ARG A 1 73 ? 16.001 -1.182 6.094 1.00 43.00 73 ARG A C 1
ATOM 545 O O . ARG A 1 73 ? 15.651 -0.043 6.380 1.00 43.00 73 ARG A O 1
ATOM 552 N N . ASP A 1 74 ? 16.272 -2.166 6.949 1.00 45.09 74 ASP A N 1
ATOM 553 C CA . ASP A 1 74 ? 16.299 -2.069 8.408 1.00 45.09 74 ASP A CA 1
ATOM 554 C C . ASP A 1 74 ? 16.207 -0.613 8.886 1.00 45.09 74 ASP A C 1
ATOM 556 O O . ASP A 1 74 ? 17.185 0.132 8.800 1.00 45.09 74 ASP A O 1
ATOM 560 N N . TYR A 1 75 ? 15.012 -0.166 9.287 1.00 45.88 75 TYR A N 1
ATOM 561 C CA . TYR A 1 75 ? 14.746 1.242 9.617 1.00 45.88 75 TYR A CA 1
ATOM 562 C C . TYR A 1 75 ? 15.673 1.758 10.734 1.00 45.88 75 TYR A C 1
ATOM 564 O O . TYR A 1 75 ? 15.805 2.966 10.924 1.00 45.88 75 TYR A O 1
ATOM 572 N N . ARG A 1 76 ? 16.347 0.841 11.446 1.00 41.84 76 ARG A N 1
ATOM 573 C CA . ARG A 1 76 ? 17.395 1.095 12.441 1.00 41.84 76 ARG A CA 1
ATOM 574 C C . ARG A 1 76 ? 18.718 1.591 11.826 1.00 41.84 76 ARG A C 1
ATOM 576 O O . ARG A 1 76 ? 19.536 2.143 12.551 1.00 41.84 76 ARG A O 1
ATOM 583 N N . MET A 1 77 ? 18.933 1.428 10.515 1.00 38.12 77 MET A N 1
ATOM 584 C CA . MET A 1 77 ? 20.125 1.865 9.762 1.00 38.12 77 MET A CA 1
ATOM 585 C C . MET A 1 77 ? 19.886 3.108 8.881 1.00 38.12 77 MET A C 1
ATOM 587 O O . MET A 1 77 ? 20.757 3.479 8.092 1.00 38.12 77 MET A O 1
ATOM 591 N N . ALA A 1 78 ? 18.713 3.742 8.962 1.00 45.12 78 ALA A N 1
ATOM 592 C CA . ALA A 1 78 ? 18.360 4.854 8.084 1.00 45.12 78 ALA A CA 1
ATOM 593 C C . ALA A 1 78 ? 19.198 6.114 8.384 1.00 45.12 78 ALA A C 1
ATOM 595 O O . ALA A 1 78 ? 19.063 6.737 9.436 1.00 45.12 78 ALA A O 1
ATOM 596 N N . SER A 1 79 ? 20.056 6.507 7.439 1.00 48.50 79 SER A N 1
ATOM 597 C CA . SER A 1 79 ? 20.712 7.820 7.410 1.00 48.50 79 SER A CA 1
ATOM 598 C C . SER A 1 79 ? 19.882 8.822 6.595 1.00 48.50 79 SER A C 1
ATOM 600 O O . SER A 1 79 ? 18.947 8.444 5.889 1.00 48.50 79 SER A O 1
ATOM 602 N N . ALA A 1 80 ? 20.266 10.103 6.599 1.00 50.06 80 ALA A N 1
ATOM 603 C CA . ALA A 1 80 ? 19.694 11.121 5.706 1.00 50.06 80 ALA A CA 1
ATOM 604 C C . ALA A 1 80 ? 19.839 10.793 4.198 1.00 50.06 80 ALA A C 1
ATOM 606 O O . ALA A 1 80 ? 19.258 11.486 3.370 1.00 50.06 80 ALA A O 1
ATOM 607 N N . GLN A 1 81 ? 20.613 9.759 3.836 1.00 49.38 81 GLN A N 1
ATOM 608 C CA . GLN A 1 81 ? 20.780 9.285 2.458 1.00 49.38 81 GLN A CA 1
ATOM 609 C C . GLN A 1 81 ? 19.910 8.061 2.119 1.00 49.38 81 GLN A C 1
ATOM 611 O O . GLN A 1 81 ? 19.997 7.551 1.000 1.00 49.38 81 GLN A O 1
ATOM 616 N N . ALA A 1 82 ? 19.096 7.555 3.054 1.00 56.00 82 ALA A N 1
ATOM 617 C CA . ALA A 1 82 ? 18.170 6.466 2.762 1.00 56.00 82 ALA A CA 1
ATOM 618 C C . ALA A 1 82 ? 17.113 6.936 1.741 1.00 56.00 82 ALA A C 1
ATOM 620 O O . ALA A 1 82 ? 16.561 8.027 1.900 1.00 56.00 82 ALA A O 1
ATOM 621 N N . PRO A 1 83 ? 16.820 6.150 0.687 1.00 61.19 83 PRO A N 1
ATOM 622 C CA . PRO A 1 83 ? 15.812 6.532 -0.295 1.00 61.19 83 PRO A CA 1
ATOM 623 C C . PRO A 1 83 ? 14.445 6.680 0.384 1.00 61.19 83 PRO A C 1
ATOM 625 O O . PRO A 1 83 ? 14.068 5.846 1.207 1.00 61.19 83 PRO A O 1
ATOM 628 N N . ASN A 1 84 ? 13.709 7.739 0.035 1.00 70.12 84 ASN A N 1
ATOM 629 C CA . ASN A 1 84 ? 12.386 8.004 0.599 1.00 70.12 84 ASN A CA 1
ATOM 630 C C . ASN A 1 84 ? 11.445 6.812 0.354 1.00 70.12 84 ASN A C 1
ATOM 632 O O . ASN A 1 84 ? 11.323 6.380 -0.797 1.00 70.12 84 ASN A O 1
ATOM 636 N N . PRO A 1 85 ? 10.739 6.318 1.389 1.00 78.31 85 PRO A N 1
ATOM 637 C CA . PRO A 1 85 ? 9.699 5.317 1.207 1.00 78.31 85 PRO A CA 1
ATOM 638 C C . PRO A 1 85 ? 8.623 5.819 0.241 1.00 78.31 85 PRO A C 1
ATOM 640 O O . PRO A 1 85 ? 8.208 6.984 0.299 1.00 78.31 85 PRO A O 1
ATOM 643 N N . TYR A 1 86 ? 8.163 4.935 -0.639 1.00 81.56 86 TYR A N 1
ATOM 644 C CA . TYR A 1 86 ? 7.024 5.204 -1.510 1.00 81.56 86 TYR A CA 1
ATOM 645 C C . TYR A 1 86 ? 5.744 4.738 -0.827 1.00 81.56 86 TYR A C 1
ATOM 647 O O . TYR A 1 86 ? 5.688 3.638 -0.288 1.00 81.56 86 TYR A O 1
ATOM 655 N N . GLY A 1 87 ? 4.710 5.567 -0.877 1.00 86.44 87 GLY A N 1
ATOM 656 C CA . GLY A 1 87 ? 3.364 5.237 -0.421 1.00 86.44 87 GLY A CA 1
ATOM 657 C C . GLY A 1 87 ? 2.362 5.366 -1.554 1.00 86.44 87 GLY A C 1
ATOM 658 O O . GLY A 1 87 ? 2.735 5.638 -2.698 1.00 86.44 87 GLY A O 1
ATOM 659 N N . ILE A 1 88 ? 1.086 5.205 -1.219 1.00 90.19 88 ILE A N 1
ATOM 660 C CA . ILE A 1 88 ? 0.002 5.517 -2.149 1.00 90.19 88 ILE A CA 1
ATOM 661 C C . ILE A 1 88 ? -0.141 7.037 -2.223 1.00 90.19 88 ILE A C 1
ATOM 663 O O . ILE A 1 88 ? -0.312 7.701 -1.198 1.00 90.19 88 ILE A O 1
ATOM 667 N N . TYR A 1 89 ? -0.033 7.569 -3.438 1.00 89.81 89 TYR A N 1
ATOM 668 C CA . TYR A 1 89 ? -0.264 8.971 -3.758 1.00 89.81 89 TYR A CA 1
ATOM 669 C C . TYR A 1 89 ? -1.737 9.231 -4.071 1.00 89.81 89 TYR A C 1
ATOM 671 O O . TYR A 1 89 ? -2.335 10.134 -3.487 1.00 89.81 89 TYR A O 1
ATOM 679 N N . ALA A 1 90 ? -2.325 8.431 -4.961 1.00 92.38 90 ALA A N 1
ATOM 680 C CA . ALA A 1 90 ? -3.712 8.567 -5.381 1.00 92.38 90 ALA A CA 1
ATOM 681 C C . ALA A 1 90 ? -4.306 7.221 -5.806 1.00 92.38 90 ALA A C 1
ATOM 683 O O . ALA A 1 90 ? -3.579 6.292 -6.169 1.00 92.38 90 ALA A O 1
ATOM 684 N N . VAL A 1 91 ? -5.634 7.144 -5.769 1.00 94.75 91 VAL A N 1
ATOM 685 C CA . VAL A 1 91 ? -6.419 6.052 -6.355 1.00 94.75 91 VAL A CA 1
ATOM 686 C C . VAL A 1 91 ? -7.489 6.675 -7.239 1.00 94.75 91 VAL A C 1
ATOM 688 O O . VAL A 1 91 ? -8.242 7.529 -6.776 1.00 94.75 91 VAL A O 1
ATOM 691 N N . ASP A 1 92 ? -7.508 6.303 -8.518 1.00 95.25 92 ASP A N 1
ATOM 692 C CA . ASP A 1 92 ? -8.366 6.899 -9.556 1.00 95.25 92 ASP A CA 1
ATOM 693 C C . ASP A 1 92 ? -8.299 8.436 -9.600 1.00 95.25 92 ASP A C 1
ATOM 695 O O . ASP A 1 92 ? -9.307 9.131 -9.738 1.00 95.25 92 ASP A O 1
ATOM 699 N N . GLY A 1 93 ? -7.096 8.988 -9.419 1.00 91.06 93 GLY A N 1
ATOM 700 C CA . GLY A 1 93 ? -6.863 10.432 -9.367 1.00 91.06 93 GLY A CA 1
ATOM 701 C C . GLY A 1 93 ? -7.349 11.119 -8.084 1.00 91.06 93 GLY A C 1
ATOM 702 O O . GLY A 1 93 ? -7.159 12.326 -7.943 1.00 91.06 93 GLY A O 1
ATOM 703 N N . VAL A 1 94 ? -7.940 10.392 -7.126 1.00 91.31 94 VAL A N 1
ATOM 704 C CA . VAL A 1 94 ? -8.283 10.919 -5.796 1.00 91.31 94 VAL A CA 1
ATOM 705 C C . VAL A 1 94 ? -7.045 10.852 -4.897 1.00 91.31 94 VAL A C 1
ATOM 707 O O . VAL A 1 94 ? -6.582 9.748 -4.594 1.00 91.31 94 VAL A O 1
ATOM 710 N N . PRO A 1 95 ? -6.499 11.993 -4.431 1.00 90.12 95 PRO A N 1
ATOM 711 C CA . PRO A 1 95 ? -5.290 11.986 -3.616 1.00 90.12 95 PRO A CA 1
ATOM 712 C C . PRO A 1 95 ? -5.512 11.337 -2.247 1.00 90.12 95 PRO A C 1
ATOM 714 O O . PRO A 1 95 ? -6.441 11.690 -1.518 1.00 90.12 95 PRO A O 1
ATOM 717 N N . VAL A 1 96 ? -4.594 10.455 -1.856 1.00 90.12 96 VAL A N 1
ATOM 718 C CA . VAL A 1 96 ? -4.483 9.914 -0.499 1.00 90.12 96 VAL A CA 1
ATOM 719 C C . VAL A 1 96 ? -3.638 10.888 0.319 1.00 90.12 96 VAL A C 1
ATOM 721 O O . VAL A 1 96 ? -2.418 10.984 0.167 1.00 90.12 96 VAL A O 1
ATOM 724 N N . LYS A 1 97 ? -4.291 11.668 1.183 1.00 88.69 97 LYS A N 1
ATOM 725 C CA . LYS A 1 97 ? -3.633 12.749 1.922 1.00 88.69 97 LYS A CA 1
ATOM 726 C C . LYS A 1 97 ? -2.690 12.176 2.976 1.00 88.69 97 LYS A C 1
ATOM 728 O O . LYS A 1 97 ? -3.037 11.276 3.739 1.00 88.69 97 LYS A O 1
ATOM 733 N N . LYS A 1 98 ? -1.485 12.733 3.057 1.00 85.19 98 LYS A N 1
ATOM 734 C CA . LYS A 1 98 ? -0.484 12.377 4.074 1.00 85.19 98 LYS A CA 1
ATOM 735 C C . LYS A 1 98 ? -0.726 13.186 5.343 1.00 85.19 98 LYS A C 1
ATOM 737 O O . LYS A 1 98 ? -1.144 14.342 5.264 1.00 85.19 98 LYS A O 1
ATOM 742 N N . PHE A 1 99 ? -0.417 12.627 6.508 1.00 83.31 99 PHE A N 1
ATOM 743 C CA . PHE A 1 99 ? -0.443 13.386 7.758 1.00 83.31 99 PHE A CA 1
ATOM 744 C C . PHE A 1 99 ? 0.960 13.839 8.168 1.00 83.31 99 PHE A C 1
ATOM 746 O O . PHE A 1 99 ? 1.971 13.185 7.895 1.00 83.31 99 PHE A O 1
ATOM 753 N N . SER A 1 100 ? 1.023 15.004 8.811 1.00 73.50 100 SER A N 1
ATOM 754 C CA . SER A 1 100 ? 2.280 15.567 9.298 1.00 73.50 100 SER A CA 1
ATOM 755 C C . SER A 1 100 ? 2.754 14.811 10.536 1.00 73.50 100 SER A C 1
ATOM 757 O O . SER A 1 100 ? 1.949 14.476 11.403 1.00 73.50 100 SER A O 1
ATOM 759 N N . ASN A 1 101 ? 4.064 14.615 10.663 1.00 66.25 101 ASN A N 1
ATOM 760 C CA . ASN A 1 101 ? 4.659 14.344 11.964 1.00 66.25 101 ASN A CA 1
ATOM 761 C C . ASN A 1 101 ? 4.952 15.691 12.639 1.00 66.25 101 ASN A C 1
ATOM 763 O O . ASN A 1 101 ? 5.529 16.566 12.001 1.00 66.25 101 ASN A O 1
ATOM 767 N N . SER A 1 102 ? 4.552 15.886 13.895 1.00 54.19 102 SER A N 1
ATOM 768 C CA . SER A 1 102 ? 4.922 17.087 14.664 1.00 54.19 102 SER A CA 1
ATOM 769 C C . SER A 1 102 ? 6.397 17.065 15.094 1.00 54.19 102 SER A C 1
ATOM 771 O O . SER A 1 102 ? 6.949 18.097 15.462 1.00 54.19 102 SER A O 1
ATOM 773 N N . PHE A 1 103 ? 7.061 15.908 15.007 1.00 46.97 103 PHE A N 1
ATOM 774 C CA . PHE A 1 103 ? 8.479 15.731 15.319 1.00 46.97 103 PHE A CA 1
ATOM 775 C C . PHE A 1 103 ? 9.364 15.974 14.085 1.00 46.97 103 PHE A C 1
ATOM 777 O O . PHE A 1 103 ? 9.975 15.052 13.547 1.00 46.97 103 PHE A O 1
ATOM 784 N N . PHE A 1 104 ? 9.457 17.229 13.633 1.00 44.75 104 PHE A N 1
ATOM 785 C CA . PHE A 1 104 ? 10.416 17.671 12.604 1.00 44.75 104 PHE A CA 1
ATOM 786 C C . PHE A 1 104 ? 11.844 17.831 13.167 1.00 44.75 104 PHE A C 1
ATOM 788 O O . PHE A 1 104 ? 12.504 18.849 12.982 1.00 44.75 104 PHE A O 1
ATOM 795 N N . GLY A 1 105 ? 12.328 16.806 13.869 1.00 47.50 105 GLY A N 1
ATOM 796 C CA . GLY A 1 105 ? 13.758 16.570 14.051 1.00 47.50 105 GLY A CA 1
ATOM 797 C C . GLY A 1 105 ? 14.254 15.608 12.968 1.00 47.50 105 GLY A C 1
ATOM 798 O O . GLY A 1 105 ? 13.516 14.719 12.541 1.00 47.50 105 GLY A O 1
ATOM 799 N N . ASN A 1 106 ? 15.513 15.746 12.541 1.00 52.66 106 ASN A N 1
ATOM 800 C CA . ASN A 1 106 ? 16.135 14.909 11.500 1.00 52.66 106 ASN A CA 1
ATOM 801 C C . ASN A 1 106 ? 16.073 13.384 11.765 1.00 52.66 106 ASN A C 1
ATOM 803 O O . ASN A 1 106 ? 16.309 12.607 10.845 1.00 52.66 106 ASN A O 1
ATOM 807 N N . SER A 1 107 ? 15.745 12.936 12.981 1.00 53.94 107 SER A N 1
ATOM 808 C CA . SER A 1 107 ? 15.746 11.525 13.392 1.00 53.94 107 SER A CA 1
ATOM 809 C C . SER A 1 107 ? 14.395 10.792 13.291 1.00 53.94 107 SER A C 1
ATOM 811 O O . SER A 1 107 ? 14.371 9.577 13.460 1.00 53.94 107 SER A O 1
ATOM 813 N N . GLY A 1 108 ? 13.273 11.471 13.010 1.00 67.50 108 GLY A N 1
ATOM 814 C CA . GLY A 1 108 ? 11.929 10.854 13.054 1.00 67.50 108 GLY A CA 1
ATOM 815 C C . GLY A 1 108 ? 11.186 10.749 11.718 1.00 67.50 108 GLY A C 1
ATOM 816 O O . GLY A 1 108 ? 10.179 10.044 11.619 1.00 67.50 108 GLY A O 1
ATOM 817 N N . TRP A 1 109 ? 11.655 11.451 10.684 1.00 73.50 109 TRP A N 1
ATOM 818 C CA . TRP A 1 109 ? 10.926 11.574 9.418 1.00 73.50 109 TRP A CA 1
ATOM 819 C C . TRP A 1 109 ? 10.872 10.251 8.642 1.00 73.50 109 TRP A C 1
ATOM 821 O O . TRP A 1 109 ? 9.824 9.908 8.099 1.00 73.50 109 TRP A O 1
ATOM 831 N N . TYR A 1 110 ? 11.973 9.492 8.617 1.00 75.62 110 TYR A N 1
ATOM 832 C CA . TYR A 1 110 ? 12.059 8.265 7.824 1.00 75.62 110 TYR A CA 1
ATOM 833 C C . TYR A 1 110 ? 11.142 7.187 8.394 1.00 75.62 110 TYR A C 1
ATOM 835 O O . TYR A 1 110 ? 10.389 6.565 7.654 1.00 75.62 110 TYR A O 1
ATOM 843 N N . LEU A 1 111 ? 11.132 7.023 9.721 1.00 78.00 111 LEU A N 1
ATOM 844 C CA . LEU A 1 111 ? 10.227 6.094 10.396 1.00 78.00 111 LEU A CA 1
ATOM 845 C C . LEU A 1 111 ? 8.758 6.461 10.145 1.00 78.00 111 LEU A C 1
ATOM 847 O O . LEU A 1 111 ? 7.932 5.586 9.909 1.00 78.00 111 LEU A O 1
ATOM 851 N N . HIS A 1 112 ? 8.431 7.754 10.164 1.00 80.12 112 HIS A N 1
ATOM 852 C CA . HIS A 1 112 ? 7.09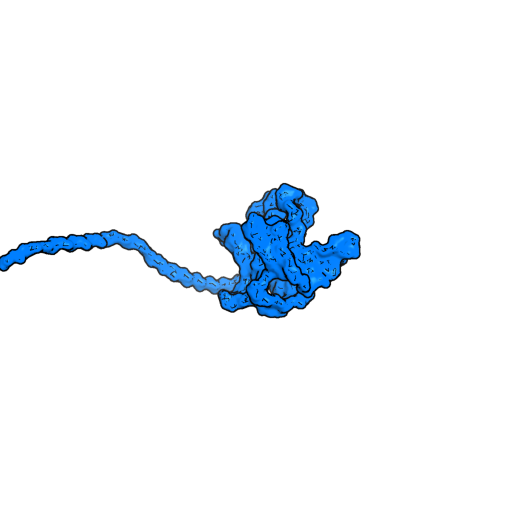2 8.244 9.830 1.00 80.12 112 HIS A CA 1
ATOM 853 C C . HIS A 1 112 ? 6.695 7.907 8.387 1.00 80.12 112 HIS A C 1
ATOM 855 O O . HIS A 1 112 ? 5.623 7.350 8.152 1.00 80.12 112 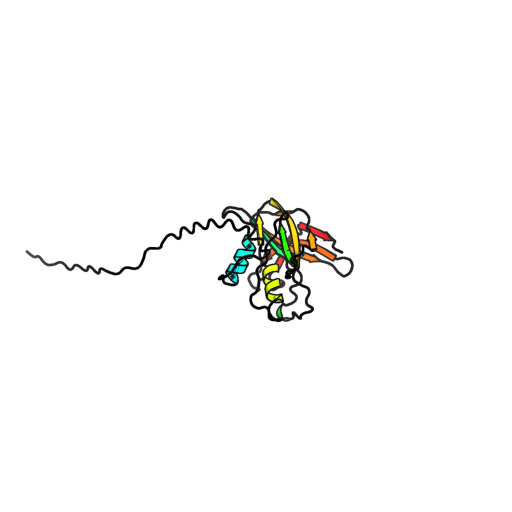HIS A O 1
ATOM 861 N N . ALA A 1 113 ? 7.581 8.179 7.428 1.00 81.00 113 ALA A N 1
ATOM 862 C CA . ALA A 1 113 ? 7.381 7.814 6.030 1.00 81.00 113 ALA A CA 1
ATOM 863 C C . ALA A 1 113 ? 7.231 6.294 5.854 1.00 81.00 113 ALA A C 1
ATOM 865 O O . ALA A 1 113 ? 6.312 5.844 5.177 1.00 81.00 113 ALA A O 1
ATOM 866 N N . ALA A 1 114 ? 8.065 5.495 6.521 1.00 80.94 114 ALA A N 1
ATOM 867 C CA . ALA A 1 114 ? 8.010 4.037 6.468 1.00 80.94 114 ALA A CA 1
ATOM 868 C C . ALA A 1 114 ? 6.693 3.486 7.040 1.00 80.94 114 ALA A C 1
ATOM 870 O O . ALA A 1 114 ? 6.096 2.591 6.442 1.00 80.94 114 ALA A O 1
ATOM 871 N N . LYS A 1 115 ? 6.184 4.047 8.145 1.00 83.69 115 LYS A N 1
ATOM 872 C CA . LYS A 1 115 ? 4.878 3.668 8.715 1.00 83.69 115 LYS A CA 1
ATOM 873 C C . LYS A 1 115 ? 3.725 3.919 7.743 1.00 83.69 115 LYS A C 1
ATOM 875 O O . LYS A 1 115 ? 2.851 3.073 7.613 1.00 83.69 115 LYS A O 1
ATOM 880 N N . MET A 1 116 ? 3.723 5.053 7.042 1.00 86.19 116 MET A N 1
ATOM 881 C CA . MET A 1 116 ? 2.702 5.332 6.023 1.00 86.19 116 MET A CA 1
ATOM 882 C C . MET A 1 116 ? 2.865 4.452 4.776 1.00 86.19 116 MET A C 1
ATOM 884 O O . MET A 1 116 ? 1.868 3.971 4.255 1.00 86.19 116 MET A O 1
ATOM 888 N N . ALA A 1 117 ? 4.096 4.194 4.318 1.00 86.06 117 ALA A N 1
ATOM 889 C CA . ALA A 1 117 ? 4.356 3.296 3.185 1.00 86.06 117 ALA A CA 1
ATOM 890 C C . ALA A 1 117 ? 3.851 1.869 3.458 1.00 86.06 117 ALA A C 1
ATOM 892 O O . ALA A 1 117 ? 3.236 1.235 2.600 1.00 86.06 117 ALA A O 1
ATOM 893 N N . THR A 1 118 ? 4.067 1.395 4.689 1.00 85.69 118 THR A N 1
ATOM 894 C CA . THR A 1 118 ? 3.688 0.050 5.142 1.00 85.69 118 THR A CA 1
ATOM 895 C C . THR A 1 118 ? 2.241 -0.064 5.634 1.00 85.69 118 THR A C 1
ATOM 897 O O . THR A 1 118 ? 1.782 -1.171 5.936 1.00 85.69 118 THR A O 1
ATOM 900 N N . ALA A 1 119 ? 1.495 1.041 5.704 1.00 89.44 119 ALA A N 1
ATOM 901 C CA . ALA A 1 119 ? 0.095 1.022 6.110 1.00 89.44 119 ALA A CA 1
ATOM 902 C C . ALA A 1 119 ? -0.767 0.229 5.110 1.00 89.44 119 ALA A C 1
ATOM 904 O O . ALA A 1 119 ? -0.524 0.228 3.901 1.00 89.44 119 ALA A O 1
ATOM 905 N N . ALA A 1 120 ? -1.775 -0.472 5.629 1.00 92.12 120 ALA A N 1
ATOM 906 C CA . ALA A 1 120 ? -2.741 -1.235 4.843 1.00 92.12 120 ALA A CA 1
ATOM 907 C C . ALA A 1 120 ? -3.852 -0.306 4.341 1.00 92.12 120 ALA A C 1
ATOM 909 O O . ALA A 1 120 ? -4.956 -0.302 4.887 1.00 92.12 120 ALA A O 1
ATOM 910 N N . VAL A 1 121 ? -3.563 0.518 3.332 1.00 95.06 121 VAL A N 1
ATOM 911 C CA . VAL A 1 121 ? -4.566 1.445 2.798 1.00 95.06 121 VAL A CA 1
ATOM 912 C C . VAL A 1 121 ? -5.682 0.645 2.146 1.00 95.06 121 VAL A C 1
ATOM 914 O O . VAL A 1 121 ? -5.438 -0.214 1.301 1.00 95.06 121 VAL A O 1
ATOM 917 N N . LYS A 1 122 ? -6.915 0.926 2.546 1.00 97.19 122 LYS A N 1
ATOM 918 C CA . LYS A 1 122 ? -8.095 0.260 2.021 1.00 97.19 122 LYS A CA 1
ATOM 919 C C . LYS A 1 122 ? -8.464 0.865 0.679 1.00 97.19 122 LYS A C 1
ATOM 921 O O . LYS A 1 122 ? -8.712 2.065 0.581 1.00 97.19 122 LYS A O 1
ATOM 926 N N . ILE A 1 123 ? -8.519 0.017 -0.335 1.00 97.06 123 ILE A N 1
ATOM 927 C CA . ILE A 1 123 ? -8.982 0.353 -1.678 1.00 97.06 123 ILE A CA 1
ATOM 928 C C . ILE A 1 123 ? -10.337 -0.334 -1.853 1.00 97.06 123 ILE A C 1
ATOM 930 O O . ILE A 1 123 ? -10.413 -1.537 -1.592 1.00 97.06 123 ILE A O 1
ATOM 934 N N . PRO A 1 124 ? -11.410 0.374 -2.249 1.00 97.19 124 PRO A N 1
ATOM 935 C CA . PRO A 1 124 ? -12.679 -0.270 -2.579 1.00 97.19 124 PRO A CA 1
ATOM 936 C C . PRO A 1 124 ? -12.483 -1.459 -3.532 1.00 97.19 124 PRO A C 1
ATOM 938 O O . PRO A 1 124 ? -11.574 -1.465 -4.356 1.00 97.19 124 PRO A O 1
ATOM 941 N N . ALA A 1 125 ? -13.292 -2.505 -3.388 1.00 97.38 125 ALA A N 1
ATOM 942 C CA . ALA A 1 125 ? -13.212 -3.638 -4.302 1.00 97.38 125 ALA A CA 1
ATOM 943 C C . ALA A 1 125 ? -13.695 -3.226 -5.704 1.00 97.38 125 ALA A C 1
ATOM 945 O O . ALA A 1 125 ? -14.729 -2.565 -5.832 1.00 97.38 125 ALA A O 1
ATOM 946 N N . GLY A 1 126 ? -12.980 -3.660 -6.742 1.00 97.62 126 GLY A N 1
ATOM 947 C CA . GLY A 1 126 ? -13.254 -3.295 -8.131 1.00 97.62 126 GLY A CA 1
ATOM 948 C C . GLY A 1 126 ? -12.006 -2.879 -8.904 1.00 97.62 126 GLY A C 1
ATOM 949 O O . GLY A 1 126 ? -10.873 -3.067 -8.462 1.00 97.62 126 GLY A O 1
ATOM 950 N N . GLU A 1 127 ? -12.218 -2.337 -10.101 1.00 98.00 127 GLU A N 1
ATOM 951 C CA . GLU A 1 127 ? -11.130 -1.890 -10.964 1.00 98.00 127 GLU A CA 1
ATOM 952 C C . GLU A 1 127 ? -10.627 -0.501 -10.574 1.00 98.00 127 GLU A C 1
ATOM 954 O O . GLU A 1 127 ? -11.367 0.475 -10.686 1.00 98.00 127 GLU A O 1
ATOM 959 N N . HIS A 1 128 ? -9.350 -0.408 -10.203 1.00 97.75 128 HIS A N 1
ATOM 960 C CA . HIS A 1 128 ? -8.732 0.848 -9.785 1.00 97.75 128 HIS A CA 1
ATOM 961 C C . HIS A 1 128 ? -7.346 1.037 -10.399 1.00 97.75 128 HIS A C 1
ATOM 963 O O . HIS A 1 128 ? -6.619 0.073 -10.665 1.00 97.75 128 HIS A O 1
ATOM 969 N N . VAL A 1 129 ? -6.973 2.299 -10.602 1.00 96.44 129 VAL A N 1
ATOM 970 C CA . VAL A 1 129 ? -5.604 2.717 -10.923 1.00 96.44 129 VAL A CA 1
ATOM 971 C C . VAL A 1 129 ? -4.977 3.298 -9.664 1.00 96.44 129 VAL A C 1
ATOM 973 O O . VAL A 1 129 ? -5.501 4.246 -9.083 1.00 96.44 129 VAL A O 1
ATOM 976 N N . VAL A 1 130 ? -3.840 2.736 -9.254 1.00 94.50 130 VAL A N 1
ATOM 977 C CA . VAL A 1 130 ? -3.084 3.207 -8.089 1.00 94.50 130 VAL A CA 1
ATOM 978 C C . VAL A 1 130 ? -1.848 3.961 -8.548 1.00 94.50 130 VAL A C 1
ATOM 980 O O . VAL A 1 130 ? -1.069 3.484 -9.373 1.00 94.50 130 VAL A O 1
ATOM 983 N N . GLU A 1 131 ? -1.641 5.130 -7.965 1.00 92.44 131 GLU A N 1
ATOM 984 C CA . GLU A 1 131 ? -0.446 5.934 -8.162 1.00 92.44 131 GLU A CA 1
ATOM 985 C C . GLU A 1 131 ? 0.430 5.873 -6.916 1.00 92.44 131 GLU A C 1
ATOM 987 O O . GLU A 1 131 ? -0.037 6.068 -5.791 1.00 92.44 131 GLU A O 1
ATOM 992 N N . LEU A 1 132 ? 1.717 5.611 -7.115 1.00 89.06 132 LEU A N 1
ATOM 993 C CA . LEU A 1 132 ? 2.726 5.588 -6.067 1.00 89.06 132 LEU A CA 1
ATOM 994 C C . LEU A 1 132 ? 3.563 6.860 -6.131 1.00 89.06 132 LEU A C 1
ATOM 996 O O . LEU A 1 132 ? 3.973 7.306 -7.204 1.00 89.06 132 LEU A O 1
ATOM 1000 N N . GLY A 1 133 ? 3.877 7.400 -4.960 1.00 84.25 133 GLY A N 1
ATOM 1001 C CA . GLY A 1 133 ? 4.699 8.596 -4.827 1.00 84.25 133 GLY A CA 1
ATOM 1002 C C . GLY A 1 133 ? 5.552 8.553 -3.572 1.00 84.25 133 GLY A C 1
ATOM 1003 O O . GLY A 1 133 ? 5.222 7.876 -2.591 1.00 84.25 133 GLY A O 1
ATOM 1004 N N . GLN A 1 134 ? 6.659 9.291 -3.584 1.00 79.38 134 GLN A N 1
ATOM 1005 C CA . GLN A 1 134 ? 7.509 9.421 -2.403 1.00 79.38 134 GLN A CA 1
ATOM 1006 C C . GLN A 1 134 ? 6.739 10.066 -1.255 1.00 79.38 134 GLN A C 1
ATOM 1008 O O . GLN A 1 134 ? 6.001 11.038 -1.442 1.00 79.38 134 GLN A O 1
ATOM 1013 N N . ILE A 1 135 ? 6.946 9.580 -0.035 1.00 77.44 135 ILE A N 1
ATOM 1014 C CA . ILE A 1 135 ? 6.344 10.177 1.156 1.00 77.44 135 ILE A CA 1
ATOM 1015 C C . ILE A 1 135 ? 7.225 11.318 1.663 1.00 77.44 135 ILE A C 1
ATOM 1017 O O . ILE A 1 135 ? 7.943 11.209 2.652 1.00 77.44 135 ILE A O 1
ATOM 1021 N N . ASN A 1 136 ? 7.164 12.431 0.939 1.00 70.69 136 ASN A N 1
ATOM 1022 C CA . ASN A 1 136 ? 7.802 13.696 1.279 1.00 70.69 136 ASN A CA 1
ATOM 1023 C C . ASN A 1 136 ? 6.755 14.825 1.388 1.00 70.69 136 ASN A C 1
ATOM 1025 O O . ASN A 1 136 ? 5.555 14.603 1.195 1.00 70.69 136 ASN A O 1
ATOM 1029 N N . ILE A 1 137 ? 7.223 16.036 1.704 1.00 60.69 137 ILE A N 1
ATOM 1030 C CA . ILE A 1 137 ? 6.380 17.235 1.850 1.00 60.69 137 ILE A CA 1
ATOM 1031 C C . ILE A 1 137 ? 5.779 17.741 0.530 1.00 60.69 137 ILE A C 1
ATOM 1033 O O . ILE A 1 137 ? 4.796 18.474 0.574 1.00 60.69 137 ILE A O 1
ATOM 1037 N N . TRP A 1 138 ? 6.362 17.365 -0.609 1.00 61.31 138 TRP A N 1
ATOM 1038 C CA . TRP A 1 138 ? 6.007 17.871 -1.938 1.00 61.31 138 TRP A CA 1
ATOM 1039 C C . TRP A 1 138 ? 4.848 17.093 -2.568 1.00 61.31 138 TRP A C 1
ATOM 1041 O O . TRP A 1 138 ? 4.099 17.655 -3.349 1.00 61.31 138 TRP A O 1
ATOM 1051 N N . ASN A 1 139 ? 4.612 15.862 -2.101 1.00 60.59 139 ASN A N 1
ATOM 1052 C CA . ASN A 1 139 ? 3.472 15.028 -2.477 1.00 60.59 139 ASN A CA 1
ATOM 1053 C C . ASN A 1 139 ? 3.283 14.919 -3.997 1.00 60.59 139 ASN A C 1
ATOM 1055 O O . ASN A 1 139 ? 2.241 15.300 -4.517 1.00 60.59 139 ASN A O 1
ATOM 1059 N N . ASP A 1 140 ? 4.279 14.350 -4.671 1.00 69.81 140 ASP A N 1
ATOM 1060 C CA . ASP A 1 140 ? 4.237 14.108 -6.111 1.00 69.81 140 ASP A CA 1
ATOM 1061 C C . ASP A 1 140 ? 4.016 12.623 -6.424 1.00 69.81 140 ASP A C 1
ATOM 1063 O O . ASP A 1 140 ? 4.581 11.740 -5.763 1.00 69.81 140 ASP A O 1
ATOM 1067 N N . SER A 1 141 ? 3.210 12.360 -7.458 1.00 75.81 141 SER A N 1
ATOM 1068 C CA . SER A 1 141 ? 3.123 11.049 -8.108 1.00 75.81 141 SER A CA 1
ATOM 1069 C C . SER A 1 141 ? 4.427 10.757 -8.844 1.00 75.81 141 SER A C 1
ATOM 1071 O O . SER A 1 141 ? 5.059 11.654 -9.399 1.00 75.81 141 SER A O 1
ATOM 1073 N N . SER A 1 142 ? 4.860 9.503 -8.842 1.00 80.38 142 SER A N 1
ATOM 1074 C CA . SER A 1 142 ? 6.092 9.085 -9.521 1.00 80.38 142 SER A CA 1
ATOM 1075 C C . SER A 1 142 ? 5.880 7.870 -10.413 1.00 80.38 142 SER A C 1
ATOM 1077 O O . SER A 1 142 ? 6.544 7.747 -11.436 1.00 80.38 142 SER A O 1
ATOM 1079 N N . ILE A 1 143 ? 4.979 6.964 -10.027 1.00 86.31 143 ILE A N 1
ATOM 1080 C CA . ILE A 1 143 ? 4.678 5.739 -10.766 1.00 86.31 143 ILE A CA 1
ATOM 1081 C C . ILE A 1 143 ? 3.164 5.557 -10.805 1.00 86.31 143 ILE A C 1
ATOM 1083 O O . ILE A 1 143 ? 2.534 5.389 -9.763 1.00 86.31 143 ILE A O 1
ATOM 1087 N N . THR A 1 144 ? 2.591 5.499 -12.001 1.00 91.50 144 THR A N 1
ATOM 1088 C CA . THR A 1 144 ? 1.216 5.036 -12.210 1.00 91.50 144 THR A CA 1
ATOM 1089 C C . THR A 1 144 ? 1.243 3.542 -12.496 1.00 91.50 144 THR A C 1
ATOM 1091 O O . THR A 1 144 ? 1.918 3.104 -13.431 1.00 91.50 144 THR A O 1
ATOM 1094 N N . LEU A 1 145 ? 0.538 2.768 -11.674 1.00 91.25 145 LEU A N 1
ATOM 1095 C CA . LEU A 1 145 ? 0.389 1.329 -11.855 1.00 91.25 145 LEU A CA 1
ATOM 1096 C C . LEU A 1 145 ? -0.721 1.036 -12.871 1.00 91.25 145 LEU A C 1
ATOM 1098 O O . LEU A 1 145 ? -1.623 1.858 -13.054 1.00 91.25 145 LEU A O 1
ATOM 1102 N N . PRO A 1 146 ? -0.709 -0.135 -13.523 1.00 91.69 146 PRO A N 1
ATOM 1103 C CA . PRO A 1 146 ? -1.773 -0.506 -14.437 1.00 91.69 146 PRO A CA 1
ATOM 1104 C C . PRO A 1 146 ? -3.073 -0.719 -13.658 1.00 91.69 146 PRO A C 1
ATOM 1106 O O . PRO A 1 146 ? -3.059 -0.978 -12.453 1.00 91.69 146 PRO A O 1
ATOM 1109 N N . LYS A 1 147 ? -4.205 -0.634 -14.356 1.00 96.06 147 LYS A N 1
ATOM 1110 C CA . LYS A 1 147 ? -5.514 -0.893 -13.755 1.00 96.06 147 LYS A CA 1
ATOM 1111 C C . LYS A 1 147 ? -5.591 -2.338 -13.257 1.00 96.06 147 LYS A C 1
ATOM 1113 O O . LYS A 1 147 ? -5.292 -3.263 -14.013 1.00 96.06 147 LYS A O 1
ATOM 1118 N N . ILE A 1 148 ? -6.006 -2.522 -12.008 1.00 96.44 148 ILE A N 1
ATOM 1119 C CA . ILE A 1 148 ? -6.123 -3.832 -11.354 1.00 96.44 148 ILE A CA 1
ATOM 1120 C C . ILE A 1 148 ? -7.524 -3.980 -10.773 1.00 96.44 148 ILE A C 1
ATOM 1122 O O . ILE A 1 148 ? -8.066 -3.034 -10.210 1.00 96.44 148 ILE A O 1
ATOM 1126 N N . ASN A 1 149 ? -8.091 -5.182 -10.892 1.00 97.69 149 ASN A N 1
ATOM 1127 C CA . ASN A 1 149 ? -9.338 -5.551 -10.231 1.00 97.69 149 ASN A CA 1
ATOM 1128 C C . ASN A 1 149 ? -9.061 -6.070 -8.809 1.00 97.69 149 ASN A C 1
ATOM 1130 O O . ASN A 1 149 ? -8.750 -7.250 -8.611 1.00 97.69 149 ASN A O 1
ATOM 1134 N N . TYR A 1 150 ? -9.159 -5.177 -7.830 1.00 97.50 150 TYR A N 1
ATOM 1135 C CA . TYR A 1 150 ? -8.938 -5.449 -6.415 1.00 97.50 150 TYR A CA 1
ATOM 1136 C C . TYR A 1 150 ? -10.082 -6.277 -5.831 1.00 97.50 150 TYR A C 1
ATOM 1138 O O . TYR A 1 150 ? -11.227 -5.827 -5.767 1.00 97.50 150 TYR A O 1
ATOM 1146 N N . GLN A 1 151 ? -9.769 -7.495 -5.391 1.00 98.06 151 GLN A N 1
ATOM 1147 C CA . GLN A 1 151 ? -10.742 -8.386 -4.768 1.00 98.06 151 GLN A CA 1
ATOM 1148 C C . GLN A 1 151 ? -10.957 -8.011 -3.301 1.00 98.06 151 GLN A C 1
ATOM 1150 O O . GLN A 1 151 ? -10.011 -7.674 -2.588 1.00 98.06 151 GLN A O 1
ATOM 1155 N N . ALA A 1 152 ? -12.208 -8.089 -2.846 1.00 97.44 152 ALA A N 1
ATOM 1156 C CA . ALA A 1 152 ? -12.535 -7.882 -1.440 1.00 97.44 152 ALA A CA 1
ATOM 1157 C C . ALA A 1 152 ? -11.736 -8.838 -0.538 1.00 97.44 152 ALA A C 1
ATOM 1159 O O . ALA A 1 152 ? -11.434 -9.964 -0.935 1.00 97.44 152 ALA A O 1
ATOM 1160 N N . ASP A 1 153 ? -11.393 -8.369 0.662 1.00 96.62 153 ASP A N 1
ATOM 1161 C CA . ASP A 1 153 ? -10.718 -9.149 1.707 1.00 96.62 153 ASP A CA 1
ATOM 1162 C C . ASP A 1 153 ? -9.353 -9.723 1.276 1.00 96.62 153 ASP A C 1
ATOM 1164 O O . ASP A 1 153 ? -8.846 -10.679 1.858 1.00 96.62 153 ASP A O 1
ATOM 1168 N N . THR A 1 154 ? -8.738 -9.121 0.252 1.00 97.56 154 THR A N 1
ATOM 1169 C CA . THR A 1 154 ? -7.435 -9.521 -0.288 1.00 97.56 154 THR A CA 1
ATOM 1170 C C . THR A 1 154 ? -6.386 -8.451 -0.000 1.00 97.56 154 THR A C 1
ATOM 1172 O O . THR A 1 154 ? -6.638 -7.253 -0.161 1.00 97.56 154 THR A O 1
ATOM 1175 N N . ASN A 1 155 ? -5.192 -8.880 0.412 1.00 96.12 155 ASN A N 1
ATOM 1176 C CA . ASN A 1 155 ? -4.074 -7.983 0.680 1.00 96.12 155 ASN A CA 1
ATOM 1177 C C . ASN A 1 155 ? -3.126 -7.945 -0.514 1.00 96.12 155 ASN A C 1
ATOM 1179 O O . ASN A 1 155 ? -2.657 -8.986 -0.973 1.00 96.12 155 ASN A O 1
ATOM 1183 N N . TYR A 1 156 ? -2.813 -6.741 -0.978 1.00 95.38 156 TYR A N 1
ATOM 1184 C CA . TYR A 1 156 ? -1.924 -6.486 -2.100 1.00 95.38 156 TYR A CA 1
ATOM 1185 C C . TYR A 1 156 ? -0.697 -5.705 -1.651 1.00 95.38 156 TYR A C 1
ATOM 1187 O O . TYR A 1 156 ? -0.763 -4.836 -0.778 1.00 95.38 156 TYR A O 1
ATOM 1195 N N . ILE A 1 157 ? 0.431 -5.983 -2.291 1.00 91.88 157 ILE A N 1
ATOM 1196 C CA . ILE A 1 157 ? 1.684 -5.291 -2.026 1.00 91.88 157 ILE A CA 1
ATOM 1197 C C . ILE A 1 157 ? 2.419 -4.958 -3.316 1.00 91.88 157 ILE A C 1
ATOM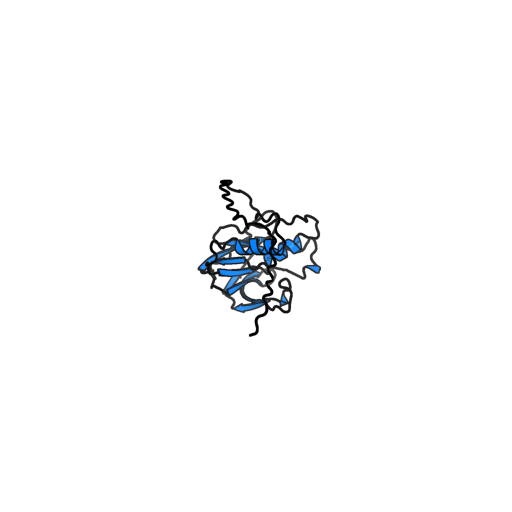 1199 O O . ILE A 1 157 ? 2.579 -5.813 -4.186 1.00 91.88 157 ILE A O 1
ATOM 1203 N N . ALA A 1 158 ? 2.889 -3.717 -3.426 1.00 89.12 158 ALA A N 1
ATOM 1204 C CA . ALA A 1 158 ? 3.869 -3.337 -4.435 1.00 89.12 158 ALA A CA 1
ATOM 1205 C C . ALA A 1 158 ? 5.284 -3.688 -3.961 1.00 89.12 158 ALA A C 1
ATOM 1207 O O . ALA A 1 158 ? 5.693 -3.326 -2.855 1.00 89.12 158 ALA A O 1
ATOM 1208 N N . VAL A 1 159 ? 6.042 -4.355 -4.828 1.00 83.44 159 VAL A N 1
ATOM 1209 C CA . VAL A 1 159 ? 7.425 -4.779 -4.599 1.00 83.44 159 VAL A CA 1
ATOM 1210 C C . VAL A 1 159 ? 8.288 -4.301 -5.757 1.00 83.44 159 VAL A C 1
ATOM 1212 O O . VAL A 1 159 ? 7.943 -4.471 -6.925 1.00 83.44 159 VAL A O 1
ATOM 1215 N N . PHE A 1 160 ? 9.430 -3.703 -5.435 1.00 79.94 160 PHE A N 1
ATOM 1216 C CA . PHE A 1 160 ? 10.434 -3.358 -6.432 1.00 79.94 160 PHE A CA 1
ATOM 1217 C C . PHE A 1 160 ? 11.295 -4.582 -6.746 1.00 79.94 160 PHE A C 1
ATOM 1219 O O . PHE A 1 160 ? 11.880 -5.187 -5.848 1.00 79.94 160 PHE A O 1
ATOM 1226 N N . GLU A 1 161 ? 11.410 -4.915 -8.023 1.00 76.44 161 GLU A N 1
ATOM 1227 C CA . GLU A 1 161 ? 12.166 -6.056 -8.521 1.00 76.44 161 GLU A CA 1
ATOM 1228 C C . GLU A 1 161 ? 13.268 -5.611 -9.484 1.00 76.44 161 GLU A C 1
ATOM 1230 O O . GLU A 1 161 ? 13.129 -4.643 -10.237 1.00 76.44 161 GLU A O 1
ATOM 1235 N N . GLY A 1 162 ? 14.354 -6.382 -9.508 1.00 69.88 162 GLY A N 1
ATOM 1236 C CA . GLY A 1 162 ? 15.411 -6.256 -10.504 1.00 69.88 162 GLY A CA 1
ATOM 1237 C C . GLY A 1 162 ? 16.647 -5.487 -10.040 1.00 69.88 162 GLY A C 1
ATOM 1238 O O . GLY A 1 162 ? 16.878 -5.251 -8.853 1.00 69.88 162 GLY A O 1
ATOM 1239 N N . SER A 1 163 ? 17.494 -5.149 -11.008 1.00 66.50 163 SER A N 1
ATOM 1240 C CA . SER A 1 163 ? 18.826 -4.570 -10.808 1.00 66.50 163 SER A CA 1
ATOM 1241 C C . SER A 1 163 ? 19.014 -3.318 -11.671 1.00 66.50 163 SER A C 1
ATOM 1243 O O . SER A 1 163 ? 18.123 -2.913 -12.418 1.00 66.50 163 SER A O 1
ATOM 1245 N N . LYS A 1 164 ? 20.155 -2.629 -11.537 1.00 61.97 164 LYS A N 1
ATOM 1246 C CA . LYS A 1 164 ? 20.433 -1.380 -12.270 1.00 61.97 164 LYS A CA 1
ATOM 1247 C C . LYS A 1 164 ? 20.276 -1.599 -13.789 1.00 61.97 164 LYS A C 1
ATOM 1249 O O . LYS A 1 164 ? 21.001 -2.403 -14.358 1.00 61.97 164 LYS A O 1
ATOM 1254 N N . GLY A 1 165 ? 19.345 -0.874 -14.420 1.00 65.81 165 GLY A N 1
ATOM 1255 C CA . GLY A 1 165 ? 19.039 -0.961 -15.859 1.00 65.81 165 GLY A CA 1
ATOM 1256 C C . GLY A 1 165 ? 17.909 -1.931 -16.242 1.00 65.81 165 GLY A C 1
ATOM 1257 O O . GLY A 1 165 ? 17.446 -1.903 -17.380 1.00 65.81 165 GLY A O 1
ATOM 1258 N N . ASN A 1 166 ? 17.428 -2.758 -15.309 1.00 75.56 166 ASN A N 1
ATOM 1259 C CA . ASN A 1 166 ? 16.262 -3.618 -15.509 1.00 75.56 166 ASN A CA 1
ATOM 1260 C C . ASN A 1 166 ? 15.423 -3.662 -14.228 1.00 75.56 166 ASN A C 1
ATOM 1262 O O . ASN A 1 166 ? 15.453 -4.638 -13.477 1.00 75.56 166 ASN A O 1
ATOM 1266 N N . ARG A 1 167 ? 14.753 -2.544 -13.948 1.00 75.06 167 ARG A N 1
ATOM 1267 C CA . ARG A 1 167 ? 13.934 -2.338 -12.754 1.00 75.06 167 ARG A CA 1
ATOM 1268 C C . ARG A 1 167 ? 12.471 -2.515 -13.118 1.00 75.06 167 ARG A C 1
ATOM 1270 O O . ARG A 1 167 ? 12.035 -2.102 -14.190 1.00 75.06 167 ARG A O 1
ATOM 1277 N N . SER A 1 168 ? 11.710 -3.120 -12.224 1.00 83.31 168 SER A N 1
ATOM 1278 C CA . SER A 1 168 ? 10.263 -3.217 -12.367 1.00 83.31 168 SER A CA 1
ATOM 1279 C C . SER A 1 168 ? 9.588 -3.068 -11.016 1.00 83.31 168 SER A C 1
ATOM 1281 O O . SER A 1 168 ? 10.191 -3.329 -9.977 1.00 83.31 168 SER A O 1
ATOM 1283 N N . ILE A 1 169 ? 8.334 -2.640 -11.029 1.00 85.31 169 ILE A N 1
ATOM 1284 C CA . ILE A 1 169 ? 7.449 -2.757 -9.878 1.00 85.31 169 ILE A CA 1
ATOM 1285 C C . ILE A 1 169 ? 6.462 -3.866 -10.182 1.00 85.31 169 ILE A C 1
ATOM 1287 O O . ILE A 1 169 ? 5.776 -3.847 -11.204 1.00 85.31 169 ILE A O 1
ATOM 1291 N N . ALA A 1 170 ? 6.418 -4.843 -9.291 1.00 88.19 170 ALA A N 1
ATOM 1292 C CA . ALA A 1 170 ? 5.458 -5.920 -9.318 1.00 88.19 170 ALA A CA 1
ATOM 1293 C C . ALA A 1 170 ? 4.428 -5.750 -8.208 1.00 88.19 170 ALA A C 1
ATOM 1295 O O . ALA A 1 170 ? 4.727 -5.193 -7.153 1.00 88.19 170 ALA A O 1
ATOM 1296 N N . ILE A 1 171 ? 3.222 -6.251 -8.449 1.00 92.50 171 ILE A N 1
ATOM 1297 C CA . ILE A 1 171 ? 2.173 -6.320 -7.435 1.00 92.50 171 ILE A CA 1
ATOM 1298 C C . ILE A 1 171 ? 1.881 -7.780 -7.161 1.00 92.50 171 ILE A C 1
ATOM 1300 O O . ILE A 1 171 ? 1.688 -8.559 -8.095 1.00 92.50 171 ILE A O 1
ATOM 1304 N N . TYR A 1 172 ? 1.846 -8.118 -5.881 1.00 93.69 172 TYR A N 1
ATOM 1305 C CA . TYR A 1 172 ? 1.543 -9.450 -5.388 1.00 93.69 172 TYR A CA 1
ATOM 1306 C C . TYR A 1 172 ? 0.341 -9.413 -4.457 1.00 93.69 172 TYR A C 1
ATOM 1308 O O . TYR A 1 172 ? 0.104 -8.394 -3.807 1.00 93.69 172 TYR A O 1
ATOM 1316 N N . THR A 1 173 ? -0.363 -10.534 -4.335 1.00 96.38 173 THR A N 1
ATOM 1317 C CA . THR A 1 173 ? -1.091 -10.828 -3.097 1.00 96.38 173 THR A CA 1
ATOM 1318 C C . THR A 1 173 ? -0.104 -11.269 -2.017 1.00 96.38 173 THR A C 1
ATOM 1320 O O . THR A 1 173 ? 0.979 -11.782 -2.322 1.00 96.38 173 THR A O 1
ATOM 1323 N N . TYR A 1 174 ? -0.424 -11.037 -0.747 1.00 93.56 174 TYR A N 1
ATOM 1324 C CA . TYR A 1 174 ? 0.466 -11.429 0.344 1.00 93.56 174 TYR A CA 1
ATOM 1325 C C . TYR A 1 174 ? -0.284 -11.805 1.621 1.00 93.56 174 TYR A C 1
ATOM 1327 O O . TYR A 1 174 ? -1.375 -11.301 1.885 1.00 93.56 174 TYR A O 1
ATOM 1335 N N . ASP A 1 175 ? 0.357 -12.642 2.434 1.00 92.31 175 ASP A N 1
ATOM 1336 C CA . ASP A 1 175 ? -0.026 -12.860 3.829 1.00 92.31 175 ASP A CA 1
ATOM 1337 C C . ASP A 1 175 ? 0.978 -12.166 4.750 1.00 92.31 175 ASP A C 1
ATOM 1339 O O . ASP A 1 175 ? 2.178 -12.120 4.454 1.00 92.31 175 ASP A O 1
ATOM 1343 N N . GLN A 1 176 ? 0.489 -11.649 5.878 1.00 88.06 176 GLN A N 1
ATOM 1344 C CA . GLN A 1 176 ? 1.350 -11.155 6.945 1.00 88.06 176 GLN A CA 1
ATOM 1345 C C . GLN A 1 176 ? 1.685 -12.291 7.923 1.00 88.06 176 GLN A C 1
ATOM 1347 O O . GLN A 1 176 ? 0.793 -13.006 8.371 1.00 88.06 176 GLN A O 1
ATOM 1352 N N . ASP A 1 177 ? 2.962 -12.440 8.268 1.00 87.62 177 ASP A N 1
ATOM 1353 C CA . ASP A 1 177 ? 3.425 -13.307 9.349 1.00 87.62 177 ASP A CA 1
ATOM 1354 C C . ASP A 1 177 ? 3.491 -12.515 10.660 1.00 87.62 177 ASP A C 1
ATOM 1356 O O . ASP A 1 177 ? 4.407 -11.720 10.889 1.00 87.62 177 ASP A O 1
ATOM 1360 N N . ASP A 1 178 ? 2.513 -12.752 11.532 1.00 85.94 178 ASP A N 1
ATOM 1361 C CA . ASP A 1 178 ? 2.328 -12.013 12.786 1.00 85.94 178 ASP A CA 1
ATOM 1362 C C . ASP A 1 178 ? 3.400 -12.299 13.853 1.00 85.94 178 ASP A C 1
ATOM 1364 O O . ASP A 1 178 ? 3.382 -11.706 14.933 1.00 85.94 178 ASP A O 1
ATOM 1368 N N . ARG A 1 179 ? 4.361 -13.190 13.572 1.00 85.69 179 ARG A N 1
ATOM 1369 C CA . ARG A 1 179 ? 5.530 -13.408 14.441 1.00 85.69 179 ARG A CA 1
ATOM 1370 C C . ARG A 1 179 ? 6.544 -12.265 14.358 1.00 85.69 179 ARG A C 1
ATOM 1372 O O . ARG A 1 179 ? 7.368 -12.133 15.264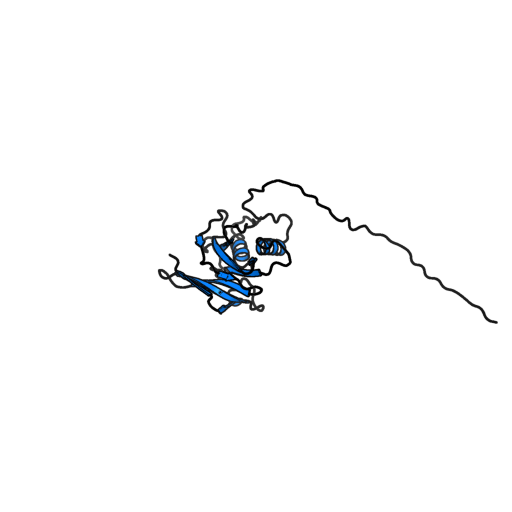 1.00 85.69 179 ARG A O 1
ATOM 1379 N N . PHE A 1 180 ? 6.506 -11.468 13.290 1.00 82.06 180 PHE A N 1
ATOM 1380 C CA . PHE A 1 180 ? 7.425 -10.358 13.042 1.00 82.06 180 PHE A CA 1
ATOM 1381 C C . PHE A 1 180 ? 6.698 -9.012 13.109 1.00 82.06 180 PHE A C 1
ATOM 1383 O O . PHE A 1 180 ? 5.479 -8.932 12.956 1.00 82.06 180 PHE A O 1
ATOM 1390 N N . SER A 1 181 ? 7.441 -7.922 13.320 1.00 78.12 181 SER A N 1
ATOM 1391 C CA . SER A 1 181 ? 6.852 -6.588 13.187 1.00 78.12 181 SER A CA 1
ATOM 1392 C C . SER A 1 181 ? 6.425 -6.377 11.739 1.00 78.12 181 SER A C 1
ATOM 1394 O O . SER A 1 181 ? 7.168 -6.717 10.827 1.00 78.12 181 SER A O 1
ATOM 1396 N N . ARG A 1 182 ? 5.285 -5.721 11.500 1.00 75.31 182 ARG A N 1
ATOM 1397 C CA . ARG A 1 182 ? 4.835 -5.369 10.139 1.00 75.31 182 ARG A CA 1
ATOM 1398 C C . ARG A 1 182 ? 5.866 -4.548 9.347 1.00 75.31 182 ARG A C 1
ATOM 1400 O O . ARG A 1 182 ? 5.851 -4.530 8.121 1.00 75.31 182 ARG A O 1
ATOM 1407 N N . MET A 1 183 ? 6.748 -3.832 10.043 1.00 73.94 183 MET A N 1
ATOM 1408 C CA . MET A 1 183 ? 7.830 -3.073 9.407 1.00 73.94 183 MET A CA 1
ATOM 1409 C C . MET A 1 183 ? 9.032 -3.947 9.015 1.00 73.94 183 MET A C 1
ATOM 1411 O O . MET A 1 183 ? 9.906 -3.474 8.289 1.00 73.94 183 MET A O 1
ATOM 1415 N N . ASP A 1 184 ? 9.088 -5.196 9.480 1.00 75.31 184 ASP A N 1
ATOM 1416 C CA . ASP A 1 184 ? 10.117 -6.155 9.102 1.00 75.31 184 ASP A CA 1
ATOM 1417 C C . ASP A 1 184 ? 9.753 -6.782 7.760 1.00 75.31 184 ASP A C 1
ATOM 1419 O O . ASP A 1 184 ? 8.635 -7.253 7.554 1.00 75.31 184 ASP A O 1
ATOM 1423 N N . ARG A 1 185 ? 10.718 -6.847 6.842 1.00 72.56 185 ARG A N 1
ATOM 1424 C CA . ARG A 1 185 ? 10.515 -7.476 5.528 1.00 72.56 185 ARG A CA 1
ATOM 1425 C C . ARG A 1 185 ? 10.055 -8.931 5.646 1.00 72.56 185 ARG A C 1
ATOM 1427 O O . ARG A 1 185 ? 9.261 -9.383 4.831 1.00 72.56 185 ARG A O 1
ATOM 1434 N N . ASP A 1 186 ? 10.544 -9.640 6.657 1.00 78.25 186 ASP A N 1
ATOM 1435 C CA . ASP A 1 186 ? 10.242 -11.056 6.864 1.00 78.25 186 ASP A CA 1
ATOM 1436 C C . ASP A 1 186 ? 8.802 -11.280 7.378 1.00 78.25 186 ASP A C 1
ATOM 1438 O O . ASP A 1 186 ? 8.326 -12.410 7.380 1.00 78.25 186 ASP A O 1
ATOM 1442 N N . SER A 1 187 ? 8.073 -10.207 7.726 1.00 82.00 187 SER A N 1
ATOM 1443 C CA . SER A 1 187 ? 6.631 -10.263 8.005 1.00 82.00 187 SER A CA 1
ATOM 1444 C C . SER A 1 187 ? 5.767 -10.425 6.751 1.00 82.00 187 SER A C 1
ATOM 1446 O O . SER A 1 187 ? 4.564 -10.618 6.874 1.00 82.00 187 SER A O 1
ATOM 1448 N N . ILE A 1 188 ? 6.335 -10.334 5.543 1.00 85.62 188 ILE A N 1
ATOM 1449 C CA . ILE A 1 188 ? 5.586 -10.375 4.284 1.00 85.62 188 ILE A CA 1
ATOM 1450 C C . ILE A 1 188 ? 5.874 -11.678 3.540 1.00 85.62 188 ILE A C 1
ATOM 1452 O O . ILE A 1 188 ? 6.980 -11.896 3.042 1.00 85.62 188 ILE A O 1
ATOM 1456 N N . VAL A 1 189 ? 4.845 -12.511 3.382 1.00 89.25 189 VAL A N 1
ATOM 1457 C CA . VAL A 1 189 ? 4.901 -13.735 2.577 1.00 89.25 189 VAL A CA 1
ATOM 1458 C C . VAL A 1 189 ? 4.175 -13.492 1.257 1.00 89.25 189 VAL A C 1
ATOM 1460 O O . VAL A 1 189 ? 2.945 -13.509 1.201 1.00 89.25 189 VAL A O 1
ATOM 1463 N N . LEU A 1 190 ? 4.941 -13.261 0.188 1.00 90.62 190 LEU A N 1
ATOM 1464 C CA . LEU A 1 190 ? 4.397 -13.065 -1.159 1.00 90.62 190 LEU A CA 1
ATOM 1465 C C . LEU A 1 190 ? 3.699 -14.337 -1.661 1.00 90.62 190 LEU A C 1
ATOM 1467 O O . LEU A 1 190 ? 4.190 -15.449 -1.449 1.00 90.62 190 LEU A O 1
ATOM 1471 N N . LYS A 1 191 ? 2.562 -14.155 -2.334 1.00 94.25 191 LYS A N 1
ATOM 1472 C CA . LYS A 1 191 ? 1.746 -15.217 -2.930 1.00 94.25 191 LYS A CA 1
ATOM 1473 C C . LYS A 1 191 ? 1.718 -15.050 -4.448 1.00 94.25 191 LYS A C 1
ATOM 1475 O O . LYS A 1 191 ? 2.747 -15.224 -5.099 1.00 94.25 191 LYS A O 1
ATOM 1480 N N . ASP A 1 192 ? 0.574 -14.684 -5.013 1.00 95.44 192 ASP A N 1
ATOM 1481 C CA . ASP A 1 192 ? 0.376 -14.623 -6.454 1.00 95.44 192 ASP A CA 1
ATOM 1482 C C . ASP A 1 192 ? 0.865 -13.298 -7.017 1.00 95.44 192 ASP A C 1
ATOM 1484 O O . ASP A 1 192 ? 0.529 -12.225 -6.513 1.00 95.44 192 ASP A O 1
ATOM 1488 N N . LYS A 1 193 ? 1.631 -13.366 -8.107 1.00 94.31 193 LYS A N 1
ATOM 1489 C CA . LYS A 1 193 ? 2.019 -12.184 -8.872 1.00 94.31 193 LYS A CA 1
ATOM 1490 C C . LYS A 1 193 ? 0.861 -11.749 -9.761 1.00 94.31 193 LYS A C 1
ATOM 1492 O O . LYS A 1 193 ? 0.457 -12.485 -10.654 1.00 94.31 193 LYS A O 1
ATOM 1497 N N . ILE A 1 194 ? 0.379 -10.533 -9.554 1.00 95.06 194 ILE A N 1
ATOM 1498 C CA . ILE A 1 194 ? -0.725 -9.949 -10.320 1.00 95.06 194 ILE A CA 1
ATOM 1499 C C . ILE A 1 194 ? -0.201 -9.259 -11.576 1.00 95.06 194 ILE A C 1
ATOM 1501 O O . ILE A 1 194 ? -0.731 -9.454 -12.666 1.00 95.06 194 ILE A O 1
ATOM 1505 N N . ILE A 1 195 ? 0.854 -8.452 -11.435 1.00 92.50 195 ILE A N 1
ATOM 1506 C CA . ILE A 1 195 ? 1.449 -7.720 -12.555 1.00 92.50 195 ILE A CA 1
ATOM 1507 C C . ILE A 1 195 ? 2.921 -7.392 -12.301 1.00 92.50 195 ILE A C 1
ATOM 1509 O O . ILE A 1 195 ? 3.393 -7.430 -11.165 1.00 92.50 195 ILE A O 1
ATOM 1513 N N . SER A 1 196 ? 3.646 -7.060 -13.369 1.00 87.56 196 SER A N 1
ATOM 1514 C CA . SER A 1 196 ? 4.968 -6.437 -13.338 1.00 87.56 196 SER A CA 1
ATOM 1515 C C . SER A 1 196 ? 5.030 -5.349 -14.404 1.00 87.56 196 SER A C 1
ATOM 1517 O O . SER A 1 196 ? 4.703 -5.599 -15.563 1.00 87.56 196 SER A O 1
ATOM 1519 N N . GLN A 1 197 ? 5.444 -4.150 -14.010 1.00 86.31 197 GLN A N 1
ATOM 1520 C CA . GLN A 1 197 ? 5.646 -3.007 -14.890 1.00 86.31 197 GLN A CA 1
ATOM 1521 C C . GLN A 1 197 ? 7.110 -2.593 -14.830 1.00 86.31 197 GLN A C 1
ATOM 1523 O O . GLN A 1 197 ? 7.638 -2.311 -13.754 1.00 86.31 197 GLN A O 1
ATOM 1528 N N . LYS A 1 198 ? 7.766 -2.534 -15.989 1.00 84.44 198 LYS A N 1
ATOM 1529 C CA . LYS A 1 198 ? 9.117 -1.985 -16.089 1.00 84.44 198 LYS A CA 1
ATOM 1530 C C . LYS A 1 198 ? 9.094 -0.494 -15.748 1.00 84.44 198 LYS A C 1
ATOM 1532 O O . LYS A 1 198 ? 8.173 0.216 -16.143 1.00 84.44 198 LYS A O 1
ATOM 1537 N N . ILE A 1 199 ? 10.110 -0.048 -15.025 1.00 76.12 199 ILE A N 1
ATOM 1538 C CA . ILE A 1 199 ? 10.320 1.354 -14.670 1.00 76.12 199 ILE A CA 1
ATOM 1539 C C . ILE A 1 199 ? 11.751 1.752 -15.031 1.00 76.12 199 ILE A C 1
ATOM 1541 O O . ILE A 1 199 ? 12.655 0.908 -15.008 1.00 76.12 199 ILE A O 1
ATOM 1545 N N . ASP A 1 200 ? 11.925 3.019 -15.393 1.00 66.00 200 ASP A N 1
ATOM 1546 C CA . ASP A 1 200 ? 13.193 3.565 -15.887 1.00 66.00 200 ASP A CA 1
ATOM 1547 C C . ASP A 1 200 ? 14.223 3.829 -14.765 1.00 66.00 200 ASP A C 1
ATOM 1549 O O . ASP A 1 200 ? 13.838 4.186 -13.623 1.00 66.00 200 ASP A O 1
#

pLDDT: mean 74.64, std 20.96, range [34.47, 98.06]